Protein AF-A0A962V7C2-F1 (afdb_monomer_lite)

Secondary structure (DSSP, 8-state):
--HHHHHHHHHHHHHHHHHHHHHHHHHHHHHHHHHHHHHHHH-GGGGGGGGGGHHHHHHHHHIIIIIIHHHHHHHIIIII--SHHHHHHHHHHHHHHHHHHHHHHHHHHHHHHHHHHH---HHHHHHHHHHHHHHHHHHHHHHHHHHHHHHHHHHHHHHHHHHHHHHHHHHHHHHHHHHHHHHHHHHHHHHHHHHHHHHHHHHHHHHHHHHHHHHH----PPP-----------------------------

pLDDT: mean 81.23, std 15.4, range [40.75, 96.38]

Radius of gyration: 44.32 Å; chains: 1; bounding box: 90×67×118 Å

Structure (mmCIF, N/CA/C/O backbone):
data_AF-A0A962V7C2-F1
#
_entry.id   AF-A0A962V7C2-F1
#
loop_
_atom_site.group_PDB
_atom_site.id
_atom_site.type_symbol
_atom_site.label_atom_id
_atom_site.label_alt_id
_atom_site.label_comp_id
_atom_site.label_asym_id
_atom_site.label_entity_id
_atom_site.label_seq_id
_atom_site.pdbx_PDB_ins_code
_atom_site.Cartn_x
_atom_site.Cartn_y
_atom_site.Cartn_z
_atom_site.occupancy
_atom_site.B_iso_or_equiv
_atom_site.auth_seq_id
_atom_site.auth_comp_id
_atom_site.auth_asym_id
_atom_site.auth_atom_id
_atom_site.pdbx_PDB_model_num
ATOM 1 N N . MET A 1 1 ? -39.851 25.162 -10.178 1.00 56.72 1 MET A N 1
ATOM 2 C CA . MET A 1 1 ? -38.606 24.537 -10.683 1.00 56.72 1 MET A CA 1
ATOM 3 C C . MET A 1 1 ? -38.963 23.179 -11.261 1.00 56.72 1 MET A C 1
ATOM 5 O O . MET A 1 1 ? -39.651 22.428 -10.586 1.00 56.72 1 MET A O 1
ATOM 9 N N . SER A 1 2 ? -38.640 22.921 -12.532 1.00 74.25 2 SER A N 1
ATOM 10 C CA . SER A 1 2 ? -39.208 21.795 -13.292 1.00 74.25 2 SER A CA 1
ATOM 11 C C . SER A 1 2 ? -38.338 20.535 -13.213 1.00 74.25 2 SER A C 1
ATOM 13 O O . SER A 1 2 ? -37.112 20.623 -13.204 1.00 74.25 2 SER A O 1
ATOM 15 N N . ARG A 1 3 ? -38.976 19.353 -13.225 1.00 69.88 3 ARG A N 1
ATOM 16 C CA . ARG A 1 3 ? -38.334 18.017 -13.218 1.00 69.88 3 ARG A CA 1
ATOM 17 C C . ARG A 1 3 ? -37.250 17.829 -14.295 1.00 69.88 3 ARG A C 1
ATOM 19 O O . ARG A 1 3 ? -36.364 16.997 -14.145 1.00 69.88 3 ARG A O 1
ATOM 26 N N . LEU A 1 4 ? -37.278 18.631 -15.361 1.00 69.00 4 LEU A N 1
ATOM 27 C CA . LEU A 1 4 ? -36.257 18.634 -16.414 1.00 69.00 4 LEU A CA 1
ATOM 28 C C . LEU A 1 4 ? -34.912 19.222 -15.950 1.00 69.00 4 LEU A C 1
ATOM 30 O O . LEU A 1 4 ? -33.865 18.802 -16.437 1.00 69.00 4 LEU A O 1
ATOM 34 N N . GLN A 1 5 ? -34.910 20.148 -14.985 1.00 70.44 5 GLN A N 1
ATOM 35 C CA . GLN A 1 5 ? -33.672 20.678 -14.400 1.00 70.44 5 GLN A CA 1
ATOM 36 C C . GLN A 1 5 ? -33.002 19.670 -13.453 1.00 70.44 5 GLN A C 1
ATOM 38 O O . GLN A 1 5 ? -31.775 19.605 -13.417 1.00 70.44 5 GLN A O 1
ATOM 43 N N . GLU A 1 6 ? -33.778 18.855 -12.733 1.00 65.12 6 GLU A N 1
ATOM 44 C CA . GLU A 1 6 ? -33.241 17.764 -11.903 1.00 65.12 6 GLU A CA 1
ATOM 45 C C . GLU A 1 6 ? -32.684 16.618 -12.751 1.00 65.12 6 GLU A C 1
ATOM 47 O O . GLU A 1 6 ? -31.586 16.133 -12.479 1.00 65.12 6 GLU A O 1
ATOM 52 N N . PHE A 1 7 ? -33.377 16.234 -13.829 1.00 70.31 7 PHE A N 1
ATOM 53 C CA . PHE A 1 7 ? -32.906 15.175 -14.726 1.00 70.31 7 PHE A CA 1
ATOM 54 C C . PHE A 1 7 ? -31.599 15.555 -15.444 1.00 70.31 7 PHE A C 1
ATOM 56 O O . PHE A 1 7 ? -30.680 14.740 -15.528 1.00 70.31 7 PHE A O 1
ATOM 63 N N . ARG A 1 8 ? -31.467 16.816 -15.887 1.00 68.25 8 ARG A N 1
ATOM 64 C CA . ARG A 1 8 ? -30.228 17.325 -16.499 1.00 68.25 8 ARG A CA 1
ATOM 65 C C . ARG A 1 8 ? -29.061 17.345 -15.505 1.00 68.25 8 ARG A C 1
ATOM 67 O O . ARG A 1 8 ? -27.995 16.831 -15.823 1.00 68.25 8 ARG A O 1
ATOM 74 N N . LYS A 1 9 ? -29.285 17.828 -14.274 1.00 63.03 9 LYS A N 1
ATOM 75 C CA . LYS A 1 9 ? -28.269 17.788 -13.204 1.00 63.03 9 LYS A CA 1
ATOM 76 C C . LYS A 1 9 ? -27.834 16.357 -12.860 1.00 63.03 9 LYS A C 1
ATOM 78 O O . LYS A 1 9 ? -26.655 16.129 -12.603 1.00 63.03 9 LYS A O 1
ATOM 83 N N . GLY A 1 10 ? -28.758 15.392 -12.883 1.00 59.69 10 GLY A N 1
ATOM 84 C CA . GLY A 1 10 ? -28.454 13.977 -12.642 1.00 59.69 10 GLY A CA 1
ATOM 85 C C . GLY A 1 10 ? -27.604 13.326 -13.742 1.00 59.69 10 GLY A C 1
ATOM 86 O O . GLY A 1 10 ? -26.711 12.531 -13.439 1.00 59.69 10 GLY A O 1
ATOM 87 N N . LEU A 1 11 ? -27.841 13.683 -15.009 1.00 60.75 11 LEU A N 1
ATOM 88 C CA . LEU A 1 11 ? -27.046 13.226 -16.156 1.00 60.75 11 LEU A CA 1
ATOM 89 C C . LEU A 1 11 ? -25.638 13.834 -16.167 1.00 60.75 11 LEU A C 1
ATOM 91 O O . LEU A 1 11 ? -24.670 13.097 -16.356 1.00 60.75 11 LEU A O 1
ATOM 95 N N . ASP A 1 12 ? -25.517 15.133 -15.885 1.00 61.88 12 ASP A N 1
ATOM 96 C CA . ASP A 1 12 ? -24.226 15.835 -15.833 1.00 61.88 12 ASP A CA 1
ATOM 97 C C . ASP A 1 12 ? -23.340 15.326 -14.678 1.00 61.88 12 ASP A C 1
ATOM 99 O O . ASP A 1 12 ? -22.127 15.184 -14.825 1.00 61.88 12 ASP A O 1
ATOM 103 N N . PHE A 1 13 ? -23.934 14.964 -13.535 1.00 59.47 13 PHE A N 1
ATOM 104 C CA . PHE A 1 13 ? -23.187 14.414 -12.397 1.00 59.47 13 PHE A CA 1
ATOM 105 C C . PHE A 1 13 ? -22.645 12.999 -12.670 1.00 59.47 13 PHE A C 1
ATOM 107 O O . PHE A 1 13 ? -21.507 12.671 -12.310 1.00 59.47 13 PHE A O 1
ATOM 114 N N . ARG A 1 14 ? -23.438 12.151 -13.341 1.00 60.09 14 ARG A N 1
ATOM 115 C CA . ARG A 1 14 ? -23.020 10.791 -13.719 1.00 60.09 14 ARG A CA 1
ATOM 116 C C . ARG A 1 14 ? -21.972 10.799 -14.834 1.00 60.09 14 ARG A C 1
ATOM 118 O O . ARG A 1 14 ? -21.005 10.041 -14.742 1.00 60.09 14 ARG A O 1
ATOM 125 N N . SER A 1 15 ? -22.110 11.670 -15.836 1.00 62.75 15 SER A N 1
ATOM 126 C CA . SER A 1 15 ? -21.137 11.789 -16.931 1.00 62.75 15 SER A CA 1
ATOM 127 C C . SER A 1 15 ? -19.800 12.368 -16.454 1.00 62.75 15 SER A C 1
ATOM 129 O O . SER A 1 15 ? -18.752 11.818 -16.791 1.00 62.75 15 SER A O 1
ATOM 131 N N . ALA A 1 16 ? -19.814 13.384 -15.583 1.00 63.41 16 ALA A N 1
ATOM 132 C CA . ALA A 1 16 ? -18.600 13.961 -15.003 1.00 63.41 16 ALA A CA 1
ATOM 133 C C . ALA A 1 16 ? -17.833 12.957 -14.124 1.00 63.41 16 ALA A C 1
ATOM 135 O O . ALA A 1 16 ? -16.607 12.863 -14.204 1.00 63.41 16 ALA A O 1
ATOM 136 N N . THR A 1 17 ? -18.547 12.154 -13.327 1.00 66.50 17 THR A N 1
ATOM 137 C CA . THR A 1 17 ? -17.926 11.107 -12.497 1.00 66.50 17 THR A CA 1
ATOM 138 C C . THR A 1 17 ? -17.340 9.983 -13.360 1.00 66.50 17 THR A C 1
ATOM 140 O O . THR A 1 17 ? -16.226 9.527 -13.103 1.00 66.50 17 THR A O 1
ATOM 143 N N . SER A 1 18 ? -18.041 9.579 -14.426 1.00 69.50 18 SER A N 1
ATOM 144 C CA . SER A 1 18 ? -17.566 8.559 -15.371 1.00 69.50 18 SER A CA 1
ATOM 145 C C . SER A 1 18 ? -16.331 9.014 -16.154 1.00 69.50 18 SER A C 1
ATOM 147 O O . SER A 1 18 ? -15.371 8.254 -16.271 1.00 69.50 18 SER A O 1
ATOM 149 N N . LEU A 1 19 ? -16.324 10.252 -16.660 1.00 71.00 19 LEU A N 1
ATOM 150 C CA . LEU A 1 19 ? -15.188 10.820 -17.396 1.00 71.00 19 LEU A CA 1
ATOM 151 C C . LEU A 1 19 ? -13.957 10.984 -16.502 1.00 71.00 19 LEU A C 1
ATOM 153 O O . LEU A 1 19 ? -12.849 10.663 -16.926 1.00 71.00 19 LEU A O 1
ATOM 157 N N . ARG A 1 20 ? -14.143 11.413 -15.247 1.00 72.44 20 ARG A N 1
ATOM 158 C CA . ARG A 1 20 ? -13.047 11.517 -14.274 1.00 72.44 20 ARG A CA 1
ATOM 159 C C . ARG A 1 20 ? -12.415 10.155 -13.982 1.00 72.44 20 ARG A C 1
ATOM 161 O O . ARG A 1 20 ? -11.193 10.051 -13.929 1.00 72.44 20 ARG A O 1
ATOM 168 N N . ASN A 1 21 ? -13.236 9.119 -13.819 1.00 78.31 21 ASN A N 1
ATOM 169 C CA . ASN A 1 21 ? -12.751 7.766 -13.552 1.00 78.31 21 ASN A CA 1
ATOM 170 C C . ASN A 1 21 ? -12.030 7.174 -14.774 1.00 78.31 21 ASN A C 1
ATOM 172 O O . ASN A 1 21 ? -10.952 6.608 -14.619 1.00 78.31 21 ASN A O 1
ATOM 176 N N . LEU A 1 22 ? -12.572 7.361 -15.984 1.00 80.00 22 LEU A N 1
ATOM 177 C CA . LEU A 1 22 ? -11.924 6.933 -17.230 1.00 80.00 22 LEU A CA 1
ATOM 178 C C . LEU A 1 22 ? -10.582 7.637 -17.452 1.00 80.00 22 LEU A C 1
ATOM 180 O O . LEU A 1 22 ? -9.586 6.971 -17.720 1.00 80.00 22 LEU A O 1
ATOM 184 N N . GLY A 1 23 ? -10.535 8.962 -17.284 1.00 83.75 23 GLY A N 1
ATOM 185 C CA . GLY A 1 23 ? -9.293 9.727 -17.398 1.00 83.75 23 GLY A CA 1
ATOM 186 C C . GLY A 1 23 ? -8.227 9.245 -16.412 1.00 83.75 23 GLY A C 1
ATOM 187 O O . GLY A 1 23 ? -7.079 9.050 -16.799 1.00 83.75 23 GLY A O 1
ATOM 188 N N . GLY A 1 24 ? -8.619 8.962 -15.165 1.00 84.75 24 GLY A N 1
ATOM 189 C CA . GLY A 1 24 ? -7.720 8.393 -14.159 1.00 84.75 24 GLY A CA 1
ATOM 190 C C . GLY A 1 24 ? -7.155 7.027 -14.556 1.00 84.75 24 GLY A C 1
ATOM 191 O O . GLY A 1 24 ? -5.956 6.807 -14.415 1.00 84.75 24 GLY A O 1
ATOM 192 N N . VAL A 1 25 ? -7.987 6.133 -15.101 1.00 85.62 25 VAL A N 1
ATOM 193 C CA . VAL A 1 25 ? -7.545 4.809 -15.579 1.00 85.62 25 VAL A CA 1
ATOM 194 C C . VAL A 1 25 ? -6.581 4.935 -16.756 1.00 85.62 25 VAL A C 1
ATOM 196 O O . VAL A 1 25 ? -5.564 4.251 -16.778 1.00 85.62 25 VAL A O 1
ATOM 199 N N . VAL A 1 26 ? -6.854 5.821 -17.716 1.00 88.81 26 VAL A N 1
ATOM 200 C CA . VAL A 1 26 ? -5.961 6.029 -18.868 1.00 88.81 26 VAL A CA 1
ATOM 201 C C . VAL A 1 26 ? -4.607 6.577 -18.422 1.00 88.81 26 VAL A C 1
ATOM 203 O O . VAL A 1 26 ? -3.577 6.059 -18.845 1.00 88.81 26 VAL A O 1
ATOM 206 N N . ILE A 1 27 ? -4.594 7.578 -17.535 1.00 89.50 27 ILE A N 1
ATOM 207 C CA . ILE A 1 27 ? -3.352 8.142 -16.986 1.00 89.50 27 ILE A CA 1
ATOM 208 C C . ILE A 1 27 ? -2.574 7.070 -16.216 1.00 89.50 27 ILE A C 1
ATOM 210 O O . ILE A 1 27 ? -1.365 6.941 -16.402 1.00 89.50 27 ILE A O 1
ATOM 214 N N . PHE A 1 28 ? -3.267 6.271 -15.398 1.00 90.25 28 PHE A N 1
ATOM 215 C CA . PHE A 1 28 ? -2.675 5.141 -14.687 1.00 90.25 28 PHE A CA 1
ATOM 216 C C . PHE A 1 28 ? -2.016 4.154 -15.654 1.00 90.25 28 PHE A C 1
ATOM 218 O O . PHE A 1 28 ? -0.845 3.829 -15.487 1.00 90.25 28 PHE A O 1
ATOM 225 N N . LEU A 1 29 ? -2.746 3.703 -16.678 1.00 91.88 29 LEU A N 1
ATOM 226 C CA . LEU A 1 29 ? -2.256 2.714 -17.636 1.00 91.88 29 LEU A CA 1
ATOM 227 C C . LEU A 1 29 ? -1.081 3.243 -18.455 1.00 91.88 29 LEU A C 1
ATOM 229 O O . LEU A 1 29 ? -0.132 2.500 -18.682 1.00 91.88 29 LEU A O 1
ATOM 233 N N . ALA A 1 30 ? -1.113 4.512 -18.866 1.00 90.56 30 ALA A N 1
ATOM 234 C CA . ALA A 1 30 ? -0.005 5.132 -19.585 1.00 90.56 30 ALA A CA 1
ATOM 235 C C . ALA A 1 30 ? 1.274 5.153 -18.733 1.00 90.56 30 ALA A C 1
ATOM 237 O O . ALA A 1 30 ? 2.337 4.772 -19.213 1.00 90.56 30 ALA A O 1
ATOM 238 N N . ASN A 1 31 ? 1.149 5.535 -17.461 1.00 92.56 31 ASN A N 1
ATOM 239 C CA . ASN A 1 31 ? 2.259 5.606 -16.516 1.00 92.56 31 ASN A CA 1
ATOM 240 C C . ASN A 1 31 ? 2.778 4.211 -16.092 1.00 92.56 31 ASN A C 1
ATOM 242 O O . ASN A 1 31 ? 3.980 3.991 -15.946 1.00 92.56 31 ASN A O 1
ATOM 246 N N . ALA A 1 32 ? 1.877 3.240 -15.942 1.00 93.62 32 ALA A N 1
ATOM 247 C CA . ALA A 1 32 ? 2.236 1.846 -15.702 1.00 93.62 32 ALA A CA 1
ATOM 248 C C . ALA A 1 32 ? 2.954 1.224 -16.908 1.00 93.62 32 ALA A C 1
ATOM 250 O O . ALA A 1 32 ? 3.924 0.485 -16.748 1.00 93.62 32 ALA A O 1
ATOM 251 N N . LEU A 1 33 ? 2.507 1.544 -18.126 1.00 95.50 33 LEU A N 1
ATOM 252 C CA . LEU A 1 33 ? 3.136 1.069 -19.353 1.00 95.50 33 LEU A CA 1
ATOM 253 C C . LEU A 1 33 ? 4.545 1.647 -19.521 1.00 95.50 33 LEU A C 1
ATOM 255 O O . LEU A 1 33 ? 5.458 0.900 -19.857 1.00 95.50 33 LEU A O 1
ATOM 259 N N . SER A 1 34 ? 4.755 2.938 -19.249 1.00 93.94 34 SER A N 1
ATOM 260 C CA . SER A 1 34 ? 6.103 3.525 -19.282 1.00 93.94 34 SER A CA 1
ATOM 261 C C . SER A 1 34 ? 7.025 2.916 -18.230 1.00 93.94 34 SER A C 1
ATOM 263 O O . SER A 1 34 ? 8.180 2.630 -18.535 1.00 93.94 34 SER A O 1
ATOM 265 N N . SER A 1 35 ? 6.518 2.648 -17.025 1.00 93.19 35 SER A N 1
ATOM 266 C CA . SER A 1 35 ? 7.291 1.962 -15.985 1.00 93.19 35 SER A CA 1
ATOM 267 C C . SER A 1 35 ? 7.655 0.535 -16.396 1.00 93.19 35 SER A C 1
ATOM 269 O O . SER A 1 35 ? 8.811 0.137 -16.276 1.00 93.19 35 SER A O 1
ATOM 271 N N . TYR A 1 36 ? 6.707 -0.216 -16.961 1.00 96.06 36 TYR A N 1
ATOM 272 C CA . TYR A 1 36 ? 6.964 -1.542 -17.526 1.00 96.06 36 TYR A CA 1
ATOM 273 C C . TYR A 1 36 ? 8.072 -1.497 -18.588 1.00 96.06 36 TYR A C 1
ATOM 275 O O . TYR A 1 36 ? 9.053 -2.233 -18.482 1.00 96.06 36 TYR A O 1
ATOM 283 N N . LEU A 1 37 ? 7.947 -0.605 -19.577 1.00 95.06 37 LEU A N 1
ATOM 284 C CA . LEU A 1 37 ? 8.908 -0.484 -20.676 1.00 95.06 37 LEU A CA 1
ATOM 285 C C . LEU A 1 37 ? 10.301 -0.068 -20.188 1.00 95.06 37 LEU A C 1
ATOM 287 O O . LEU A 1 37 ? 11.294 -0.599 -20.677 1.00 95.06 37 LEU A O 1
ATOM 291 N N . PHE A 1 38 ? 10.384 0.805 -19.181 1.00 93.94 38 PHE A N 1
ATOM 292 C CA . PHE A 1 38 ? 11.651 1.166 -18.548 1.00 93.94 38 PHE A CA 1
ATOM 293 C C . PHE A 1 38 ? 12.403 -0.058 -18.017 1.00 93.94 38 PHE A C 1
ATOM 295 O O . PHE A 1 38 ? 13.596 -0.218 -18.268 1.00 93.94 38 PHE A O 1
ATOM 302 N N . PHE A 1 39 ? 11.717 -0.947 -17.297 1.00 94.25 39 PHE A N 1
ATOM 303 C CA . PHE A 1 39 ? 12.361 -2.132 -16.734 1.00 94.25 39 PHE A CA 1
ATOM 304 C C . PHE A 1 39 ? 12.593 -3.243 -17.760 1.00 94.25 39 PHE A C 1
ATOM 306 O O . PHE A 1 39 ? 13.534 -4.015 -17.585 1.00 94.25 39 PHE A O 1
ATOM 313 N N . VAL A 1 40 ? 11.804 -3.311 -18.837 1.00 93.94 40 VAL A N 1
ATOM 314 C CA . VAL A 1 40 ? 12.119 -4.180 -19.984 1.00 93.94 40 VAL A CA 1
ATOM 315 C C . VAL A 1 40 ? 13.455 -3.776 -20.606 1.00 93.94 40 VAL A C 1
ATOM 317 O O . VAL A 1 40 ? 14.282 -4.647 -20.866 1.00 93.94 40 VAL A O 1
ATOM 320 N N . GLU A 1 41 ? 13.678 -2.474 -20.787 1.00 91.38 41 GLU A N 1
ATOM 321 C CA . GLU A 1 41 ? 14.874 -1.944 -21.447 1.00 91.38 41 GLU A CA 1
ATOM 322 C C . GLU A 1 41 ? 16.118 -1.998 -20.544 1.00 91.38 41 GLU A C 1
ATOM 324 O O . GLU A 1 41 ? 17.179 -2.456 -20.961 1.00 91.38 41 GLU A O 1
ATOM 329 N N . TYR A 1 42 ? 15.990 -1.573 -19.282 1.00 90.25 42 TYR A N 1
ATOM 330 C CA . TYR A 1 42 ? 17.142 -1.349 -18.394 1.00 90.25 42 TYR A CA 1
ATOM 331 C C . TYR A 1 42 ? 17.232 -2.331 -17.212 1.00 90.25 42 TYR A C 1
ATOM 333 O O . TYR A 1 42 ? 18.249 -2.401 -16.523 1.00 90.25 42 TYR A O 1
ATOM 341 N N . GLY A 1 43 ? 16.172 -3.096 -16.933 1.00 88.50 43 GLY A N 1
ATOM 342 C CA . GLY A 1 43 ? 16.070 -3.957 -15.746 1.00 88.50 43 GLY A CA 1
ATOM 343 C C . GLY A 1 43 ? 16.498 -5.412 -15.953 1.00 88.50 43 GLY A C 1
ATOM 344 O O . GLY A 1 43 ? 16.627 -6.148 -14.972 1.00 88.50 43 GLY A O 1
ATOM 345 N N . GLY A 1 44 ? 16.738 -5.843 -17.197 1.00 87.81 44 GLY A N 1
ATOM 346 C CA . GLY A 1 4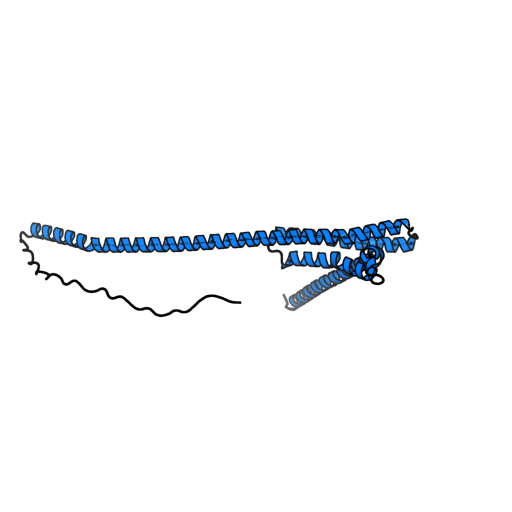4 ? 17.000 -7.250 -17.536 1.00 87.81 44 GLY A CA 1
ATOM 347 C C . GLY A 1 44 ? 18.181 -7.876 -16.782 1.00 87.81 44 GLY A C 1
ATOM 348 O O . GLY A 1 44 ? 18.110 -9.040 -16.395 1.00 87.81 44 GLY A O 1
ATOM 349 N N . LEU A 1 45 ? 19.220 -7.091 -16.471 1.00 87.19 45 LEU A N 1
ATOM 350 C CA . LEU A 1 45 ? 20.410 -7.556 -15.741 1.00 87.19 45 LEU A CA 1
ATOM 351 C C . LEU A 1 45 ? 20.095 -8.130 -14.352 1.00 87.19 45 LEU A C 1
ATOM 353 O O . LEU A 1 45 ? 20.760 -9.062 -13.905 1.00 87.19 45 LEU A O 1
ATOM 357 N N . ALA A 1 46 ? 19.067 -7.617 -13.670 1.00 86.19 46 ALA A N 1
ATOM 358 C CA . ALA A 1 46 ? 18.659 -8.134 -12.362 1.00 86.19 46 ALA A CA 1
ATOM 359 C C . ALA A 1 46 ? 18.060 -9.553 -12.446 1.00 86.19 46 ALA A C 1
ATOM 361 O O . ALA A 1 46 ? 18.026 -10.277 -11.4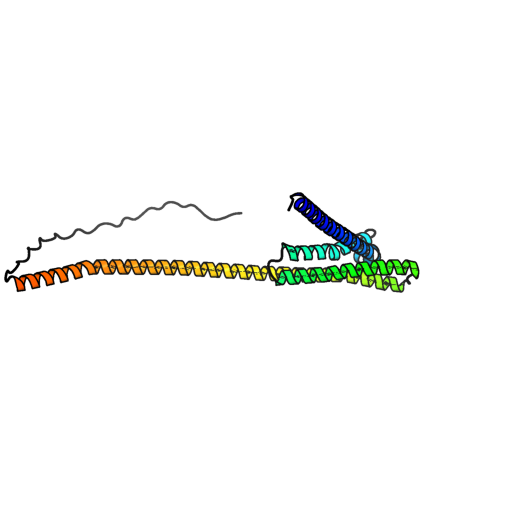50 1.00 86.19 46 ALA A O 1
ATOM 362 N N . PHE A 1 47 ? 17.609 -9.954 -13.636 1.00 90.56 47 PHE A N 1
ATOM 363 C CA . PHE A 1 47 ? 16.888 -11.196 -13.902 1.00 90.56 47 PHE A CA 1
ATOM 364 C C . PHE A 1 47 ? 17.603 -12.083 -14.923 1.00 90.56 47 PHE A C 1
ATOM 366 O O . PHE A 1 47 ? 16.979 -12.976 -15.487 1.00 90.56 47 PHE A O 1
ATOM 373 N N . ASP A 1 48 ? 18.907 -11.900 -15.132 1.00 88.50 48 ASP A N 1
ATOM 374 C CA . ASP A 1 48 ? 19.686 -12.614 -16.157 1.00 88.50 48 ASP A CA 1
ATOM 375 C C . ASP A 1 48 ? 19.555 -14.151 -16.072 1.00 88.50 48 ASP A C 1
ATOM 377 O O . ASP A 1 48 ? 19.514 -14.863 -17.073 1.00 88.50 48 ASP A O 1
ATOM 381 N N . ARG A 1 49 ? 19.331 -14.681 -14.861 1.00 89.25 49 ARG A N 1
ATOM 382 C CA . ARG A 1 49 ? 19.060 -16.112 -14.622 1.00 89.25 49 ARG A CA 1
ATOM 383 C C . ARG A 1 49 ? 17.808 -16.656 -15.323 1.00 89.25 49 ARG A C 1
ATOM 385 O O . ARG A 1 49 ? 17.684 -17.869 -15.457 1.00 89.25 49 ARG A O 1
ATOM 392 N N . PHE A 1 50 ? 16.886 -15.795 -15.748 1.00 88.69 50 PHE A N 1
ATOM 393 C CA . PHE A 1 50 ? 15.687 -16.163 -16.507 1.00 88.69 50 PHE A CA 1
ATOM 394 C C . PHE A 1 50 ? 15.940 -16.235 -18.027 1.00 88.69 50 PHE A C 1
ATOM 396 O O . PHE A 1 50 ? 15.017 -16.529 -18.792 1.00 88.69 50 PHE A O 1
ATOM 403 N N . GLY A 1 51 ? 17.177 -15.995 -18.482 1.00 91.19 51 GLY A N 1
ATOM 404 C CA . GLY A 1 51 ? 17.579 -16.108 -19.882 1.00 91.19 51 GLY A CA 1
ATOM 405 C C . GLY A 1 51 ? 16.779 -15.175 -20.789 1.00 91.19 51 GLY A C 1
ATOM 406 O O . GLY A 1 51 ? 16.635 -13.989 -20.508 1.00 91.19 51 GLY A O 1
ATOM 407 N N . GLN A 1 52 ? 16.198 -15.717 -21.864 1.00 88.56 52 GLN A N 1
ATOM 408 C CA . GLN A 1 52 ? 15.422 -14.936 -22.842 1.00 88.56 52 GLN A CA 1
ATOM 409 C C . GLN A 1 52 ? 14.194 -14.229 -22.236 1.00 88.56 52 GLN A C 1
ATOM 411 O O . GLN A 1 52 ? 13.697 -13.267 -22.813 1.00 88.56 52 GLN A O 1
ATOM 416 N N . GLY A 1 53 ? 13.706 -14.683 -21.076 1.00 92.31 53 GLY A N 1
ATOM 417 C CA . GLY A 1 53 ? 12.587 -14.058 -20.369 1.00 92.31 53 GLY A CA 1
ATOM 418 C C . GLY A 1 53 ? 12.980 -12.925 -19.418 1.00 92.31 53 GLY A C 1
ATOM 419 O O . GLY A 1 53 ? 12.088 -12.300 -18.850 1.00 92.31 53 GLY A O 1
ATOM 420 N N . ALA A 1 54 ? 14.275 -12.652 -19.217 1.00 91.69 54 ALA A N 1
ATOM 421 C CA . ALA A 1 54 ? 14.760 -11.733 -18.183 1.00 91.69 54 ALA A CA 1
ATOM 422 C C . ALA A 1 54 ? 14.155 -10.323 -18.281 1.00 91.69 54 ALA A C 1
ATOM 424 O O . ALA A 1 54 ? 13.722 -9.765 -17.275 1.00 91.69 54 ALA A O 1
ATOM 425 N N . THR A 1 55 ? 14.061 -9.766 -19.489 1.00 92.25 55 THR A N 1
ATOM 426 C CA . THR A 1 55 ? 13.518 -8.418 -19.728 1.00 92.25 55 THR A CA 1
ATOM 427 C C . THR A 1 55 ? 12.014 -8.349 -19.468 1.00 92.25 55 THR A C 1
ATOM 429 O O . THR A 1 55 ? 11.540 -7.437 -18.793 1.00 92.25 55 THR A O 1
ATOM 432 N N . LEU A 1 56 ? 11.253 -9.352 -19.917 1.00 94.19 56 LEU A N 1
ATOM 433 C CA . LEU A 1 56 ? 9.813 -9.442 -19.657 1.00 94.19 56 LEU A CA 1
ATOM 434 C C . LEU A 1 56 ? 9.521 -9.581 -18.160 1.00 94.19 56 LEU A C 1
ATOM 436 O O . LEU A 1 56 ? 8.613 -8.924 -17.646 1.00 94.19 56 LEU A O 1
ATOM 440 N N . VAL A 1 57 ? 10.301 -10.409 -17.457 1.00 94.44 57 VAL A N 1
ATOM 441 C CA . VAL A 1 57 ? 10.197 -10.578 -16.002 1.00 94.44 57 VAL A CA 1
ATOM 442 C C . VAL A 1 57 ? 10.528 -9.271 -15.289 1.00 94.44 57 VAL A C 1
ATOM 444 O O . VAL A 1 57 ? 9.775 -8.876 -14.403 1.00 94.44 57 VAL A O 1
ATOM 447 N N . ALA A 1 58 ? 11.584 -8.565 -15.702 1.00 94.19 58 ALA A N 1
ATOM 448 C CA . ALA A 1 58 ? 11.941 -7.266 -15.139 1.00 94.19 58 ALA A CA 1
ATOM 449 C C . ALA A 1 58 ? 10.808 -6.240 -15.303 1.00 94.19 58 ALA A C 1
ATOM 451 O O . ALA A 1 58 ? 10.431 -5.586 -14.330 1.00 94.19 58 ALA A O 1
ATOM 452 N N . GLY A 1 59 ? 10.213 -6.161 -16.498 1.00 94.81 59 GLY A N 1
ATOM 453 C CA . GLY A 1 59 ? 9.046 -5.326 -16.780 1.00 94.81 59 GLY A CA 1
ATOM 454 C C . GLY A 1 59 ? 7.865 -5.628 -15.859 1.00 94.81 59 GLY A C 1
ATOM 455 O O . GLY A 1 59 ? 7.346 -4.736 -15.184 1.00 94.81 59 GLY A O 1
ATOM 456 N N . LEU A 1 60 ? 7.451 -6.899 -15.795 1.00 95.75 60 LEU A N 1
ATOM 457 C CA . LEU A 1 60 ? 6.328 -7.336 -14.956 1.00 95.75 60 LEU A CA 1
ATOM 458 C C . LEU A 1 60 ? 6.598 -7.099 -13.469 1.00 95.75 60 LEU A C 1
ATOM 460 O O . LEU A 1 60 ? 5.698 -6.698 -12.726 1.00 95.75 60 LEU A O 1
ATOM 464 N N . TRP A 1 61 ? 7.834 -7.333 -13.035 1.00 94.88 61 TRP A N 1
ATOM 465 C CA . TRP A 1 61 ? 8.248 -7.121 -11.659 1.00 94.88 61 TRP A CA 1
ATOM 466 C C . TRP A 1 61 ? 8.212 -5.640 -11.288 1.00 94.88 61 TRP A C 1
ATOM 468 O O . TRP A 1 61 ? 7.604 -5.282 -10.282 1.00 94.88 61 TRP A O 1
ATOM 478 N N . GLY A 1 62 ? 8.785 -4.775 -12.124 1.00 92.88 62 GLY A N 1
ATOM 479 C CA . GLY A 1 62 ? 8.748 -3.329 -11.933 1.00 92.88 62 GLY A CA 1
ATOM 480 C C . GLY A 1 62 ? 7.323 -2.784 -11.858 1.00 92.88 62 GLY A C 1
ATOM 481 O O . GLY A 1 62 ? 6.972 -2.113 -10.887 1.00 92.88 62 GLY A O 1
ATOM 482 N N . PHE A 1 63 ? 6.470 -3.175 -12.808 1.00 95.06 63 PHE A N 1
ATOM 483 C CA . PHE A 1 63 ? 5.040 -2.853 -12.790 1.00 95.06 63 PHE A CA 1
ATOM 484 C C . PHE A 1 63 ? 4.354 -3.314 -11.493 1.00 95.06 63 PHE A C 1
ATOM 486 O O . PHE A 1 63 ? 3.573 -2.584 -10.884 1.00 95.06 63 PHE A O 1
ATOM 493 N N . THR A 1 64 ? 4.659 -4.522 -11.019 1.00 95.44 64 THR A N 1
ATOM 494 C CA . THR A 1 64 ? 4.020 -5.068 -9.814 1.00 95.44 64 THR A CA 1
ATOM 495 C C . THR A 1 64 ? 4.473 -4.342 -8.547 1.00 95.44 64 THR A C 1
ATOM 497 O O . THR A 1 64 ? 3.656 -3.951 -7.713 1.00 95.44 64 THR A O 1
ATOM 500 N N . VAL A 1 65 ? 5.780 -4.150 -8.386 1.00 95.25 65 VAL A N 1
ATOM 501 C CA . VAL A 1 65 ? 6.370 -3.618 -7.150 1.00 95.25 65 VAL A CA 1
ATOM 502 C C . VAL A 1 65 ? 6.200 -2.104 -7.032 1.00 95.25 65 VAL A C 1
ATOM 504 O O . VAL A 1 65 ? 6.196 -1.573 -5.919 1.00 95.25 65 VAL A O 1
ATOM 507 N N . VAL A 1 66 ? 6.039 -1.404 -8.151 1.00 94.50 66 VAL A N 1
ATOM 508 C CA . VAL A 1 66 ? 5.820 0.041 -8.157 1.00 94.50 66 VAL A CA 1
ATOM 509 C C . VAL A 1 66 ? 4.339 0.345 -8.352 1.00 94.50 66 VAL A C 1
ATOM 511 O O . VAL A 1 66 ? 3.701 0.860 -7.430 1.00 94.50 66 VAL A O 1
ATOM 514 N N . ASP A 1 67 ? 3.772 -0.005 -9.508 1.00 94.44 67 ASP A N 1
ATOM 515 C CA . ASP A 1 67 ? 2.442 0.463 -9.908 1.00 94.44 67 ASP A CA 1
ATOM 516 C C . ASP A 1 67 ? 1.302 -0.247 -9.181 1.00 94.44 67 ASP A C 1
ATOM 518 O O . ASP A 1 67 ? 0.430 0.398 -8.587 1.00 94.44 67 ASP A O 1
ATOM 522 N N . LEU A 1 68 ? 1.318 -1.583 -9.161 1.00 94.31 68 LEU A N 1
ATOM 523 C CA . LEU A 1 68 ? 0.315 -2.335 -8.402 1.00 94.31 68 LEU A CA 1
ATOM 524 C C . LEU A 1 68 ? 0.472 -2.109 -6.898 1.00 94.31 68 LEU A C 1
ATOM 526 O O . LEU A 1 68 ? -0.528 -2.025 -6.181 1.00 94.31 68 LEU A O 1
ATOM 530 N N . ALA A 1 69 ? 1.704 -1.952 -6.416 1.00 94.75 69 ALA A N 1
ATOM 531 C CA . ALA A 1 69 ? 1.962 -1.697 -5.008 1.00 94.75 69 ALA A CA 1
ATOM 532 C C . ALA A 1 69 ? 1.357 -0.369 -4.534 1.00 94.75 69 ALA A C 1
ATOM 534 O O . ALA A 1 69 ? 0.692 -0.348 -3.498 1.00 94.75 69 ALA A O 1
ATOM 535 N N . TYR A 1 70 ? 1.504 0.743 -5.267 1.00 93.62 70 TYR A N 1
ATOM 536 C CA . TYR A 1 70 ? 0.860 1.981 -4.813 1.00 93.62 70 TYR A CA 1
ATOM 537 C C . TYR A 1 70 ? -0.668 1.887 -4.879 1.00 93.62 70 TYR A C 1
ATOM 539 O O . TYR A 1 70 ? -1.337 2.452 -4.011 1.00 93.62 70 TYR A O 1
ATOM 547 N N . MET A 1 71 ? -1.245 1.154 -5.844 1.00 94.00 71 MET A N 1
ATOM 548 C CA . MET A 1 71 ? -2.689 0.881 -5.853 1.00 94.00 71 MET A CA 1
ATOM 549 C C . MET A 1 71 ? -3.115 0.068 -4.630 1.00 94.00 71 MET A C 1
ATOM 551 O O . MET A 1 71 ? -4.146 0.364 -4.023 1.00 94.00 71 MET A O 1
ATOM 555 N N . PHE A 1 72 ? -2.310 -0.918 -4.238 1.00 95.56 72 PHE A N 1
ATOM 556 C CA . PHE A 1 72 ? -2.514 -1.688 -3.018 1.00 95.56 72 PHE A CA 1
ATOM 557 C C . PHE A 1 72 ? -2.499 -0.781 -1.780 1.00 95.56 72 PHE A C 1
ATOM 559 O O . PHE A 1 72 ? -3.452 -0.793 -1.003 1.00 95.56 72 PHE A O 1
ATOM 566 N N . TRP A 1 73 ? -1.507 0.101 -1.641 1.00 96.38 73 TRP A N 1
ATOM 567 C CA . TRP A 1 73 ? -1.457 1.072 -0.543 1.00 96.38 73 TRP A CA 1
ATOM 568 C C . TRP A 1 73 ? -2.613 2.074 -0.572 1.00 96.38 73 TRP A C 1
ATOM 570 O O . TRP A 1 73 ? -3.159 2.431 0.474 1.00 96.38 73 TRP A O 1
ATOM 580 N N . HIS A 1 74 ? -3.041 2.496 -1.763 1.00 94.31 74 HIS A N 1
ATOM 581 C CA . HIS A 1 74 ? -4.226 3.328 -1.927 1.00 94.31 74 HIS A CA 1
ATOM 582 C C . HIS A 1 74 ? -5.486 2.614 -1.426 1.00 94.31 74 HIS A C 1
ATOM 584 O O . HIS A 1 74 ? -6.290 3.220 -0.716 1.00 94.31 74 HIS A O 1
ATOM 590 N N . ARG A 1 75 ? -5.644 1.329 -1.764 1.00 94.19 75 ARG A N 1
ATOM 591 C CA . ARG A 1 75 ? -6.754 0.494 -1.298 1.00 94.19 75 ARG A CA 1
ATOM 592 C C . ARG A 1 75 ? -6.719 0.329 0.219 1.00 94.19 75 ARG A C 1
ATOM 594 O O . ARG A 1 75 ? -7.733 0.608 0.853 1.00 94.19 75 ARG A O 1
ATOM 601 N N . LEU A 1 76 ? -5.564 -0.019 0.794 1.00 92.50 76 LEU A N 1
ATOM 602 C CA . LEU A 1 76 ? -5.399 -0.148 2.246 1.00 92.50 76 LEU A CA 1
ATOM 603 C C . LEU A 1 76 ? -5.795 1.137 2.978 1.00 92.50 76 LEU A C 1
ATOM 605 O O . LEU A 1 76 ? -6.498 1.088 3.982 1.00 92.50 76 LEU A O 1
ATOM 609 N N . LYS A 1 77 ? -5.387 2.298 2.451 1.00 92.88 77 LYS A N 1
ATOM 610 C CA . LYS A 1 77 ? -5.744 3.613 3.000 1.00 92.88 77 LYS A CA 1
ATOM 611 C C . LYS A 1 77 ? -7.256 3.869 2.981 1.00 92.88 77 LYS A C 1
ATOM 613 O O . LYS A 1 77 ? -7.756 4.506 3.901 1.00 92.88 77 LYS A O 1
ATOM 618 N N . MET A 1 78 ? -7.957 3.448 1.926 1.00 91.19 78 MET A N 1
ATOM 619 C CA . MET A 1 78 ? -9.379 3.763 1.726 1.00 91.19 78 MET A CA 1
ATOM 620 C C . MET A 1 78 ? -10.339 2.760 2.368 1.00 91.19 78 MET A C 1
ATOM 622 O O . MET A 1 78 ? -11.457 3.145 2.701 1.00 91.19 78 MET A O 1
ATOM 626 N N . HIS A 1 79 ? -9.937 1.494 2.499 1.00 91.69 79 HIS A N 1
ATOM 627 C CA . HIS A 1 79 ? -10.859 0.412 2.851 1.00 91.69 79 HIS A CA 1
ATOM 628 C C . HIS A 1 79 ? -10.451 -0.395 4.085 1.00 91.69 79 HIS A C 1
ATOM 630 O O . HIS A 1 79 ? -11.339 -0.808 4.823 1.00 91.69 79 HIS A O 1
ATOM 636 N N . ASP A 1 80 ? -9.152 -0.580 4.341 1.00 88.88 80 ASP A N 1
ATOM 637 C CA . ASP A 1 80 ? -8.695 -1.585 5.319 1.00 88.88 80 ASP A CA 1
ATOM 638 C C . ASP A 1 80 ? -8.013 -0.976 6.560 1.00 88.88 80 ASP A C 1
ATOM 640 O O . ASP A 1 80 ? -7.773 -1.661 7.552 1.00 88.88 80 ASP A O 1
ATOM 644 N N . ALA A 1 81 ? -7.675 0.316 6.537 1.00 86.62 81 ALA A N 1
ATOM 645 C CA . ALA A 1 81 ? -7.015 0.977 7.657 1.00 86.62 81 ALA A CA 1
ATOM 646 C C . ALA A 1 81 ? -7.998 1.279 8.804 1.00 86.62 81 ALA A C 1
ATOM 648 O O . ALA A 1 81 ? -8.848 2.159 8.693 1.00 86.62 81 ALA A O 1
ATOM 649 N N . GLU A 1 82 ? -7.828 0.596 9.938 1.00 89.25 82 GLU A N 1
ATOM 650 C CA . GLU A 1 82 ? -8.648 0.784 11.145 1.00 89.25 82 GLU A CA 1
ATOM 651 C C . GLU A 1 82 ? -8.122 1.890 12.071 1.00 89.25 82 GLU A C 1
ATOM 653 O O . GLU A 1 82 ? -8.850 2.400 12.923 1.00 89.25 82 GLU A O 1
ATOM 658 N N . THR A 1 83 ? -6.841 2.242 11.948 1.00 88.62 83 THR A N 1
ATOM 659 C CA . THR A 1 83 ? -6.158 3.180 12.850 1.00 88.62 83 THR A CA 1
ATOM 660 C C . THR A 1 83 ? -5.564 4.367 12.103 1.00 88.62 83 THR A C 1
ATOM 662 O O . THR A 1 83 ? -5.158 4.261 10.945 1.00 88.62 83 THR A O 1
ATOM 665 N N . VAL A 1 84 ? -5.415 5.500 12.797 1.00 90.00 84 VAL A N 1
ATOM 666 C CA . VAL A 1 84 ? -4.751 6.697 12.246 1.00 90.00 84 VAL A CA 1
ATOM 667 C C . VAL A 1 84 ? -3.317 6.386 11.806 1.00 90.00 84 VAL A C 1
ATOM 669 O O . VAL A 1 84 ? -2.871 6.884 10.770 1.00 90.00 84 VAL A O 1
ATOM 672 N N . SER A 1 85 ? -2.609 5.524 12.547 1.00 89.69 85 SER A N 1
ATOM 673 C CA . SER A 1 85 ? -1.260 5.086 12.174 1.00 89.69 85 SER A CA 1
ATOM 674 C C . SER A 1 85 ? -1.272 4.324 10.847 1.00 89.69 85 SER A C 1
ATOM 676 O O . SER A 1 85 ? -0.547 4.694 9.928 1.00 89.69 85 SER A O 1
ATOM 678 N N . GLN A 1 86 ? -2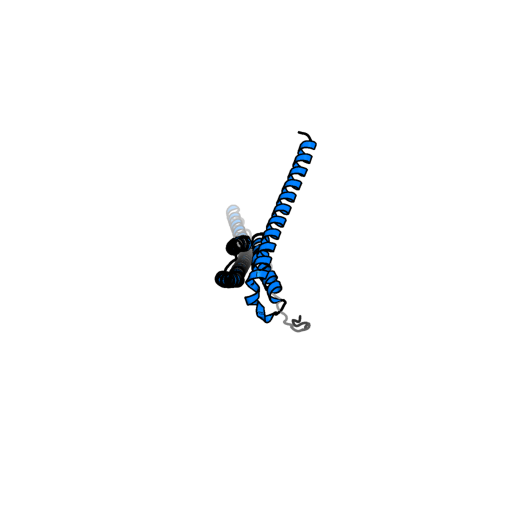.169 3.344 10.683 1.00 92.44 86 GLN A N 1
ATOM 679 C CA . GLN A 1 86 ? -2.324 2.600 9.428 1.00 92.44 86 GLN A CA 1
ATOM 680 C C . GLN A 1 86 ? -2.683 3.503 8.243 1.00 92.44 86 GLN A C 1
ATOM 682 O O . GLN A 1 86 ? -2.091 3.359 7.173 1.00 92.44 86 GLN A O 1
ATOM 687 N N . VAL A 1 87 ? -3.605 4.456 8.426 1.00 93.69 87 VAL A N 1
ATOM 688 C CA . VAL A 1 87 ? -3.953 5.439 7.384 1.00 93.69 87 VAL A CA 1
ATOM 689 C C . VAL A 1 87 ? -2.727 6.269 7.005 1.00 93.69 87 VAL A C 1
ATOM 691 O O . VAL A 1 87 ? -2.473 6.499 5.823 1.00 93.69 87 VAL A O 1
ATOM 694 N N . THR A 1 88 ? -1.945 6.697 7.998 1.00 94.38 88 THR A N 1
ATOM 695 C CA . THR A 1 88 ? -0.745 7.515 7.791 1.00 94.38 88 THR A CA 1
ATOM 696 C C . THR A 1 88 ? 0.337 6.733 7.053 1.00 94.38 88 THR A C 1
ATOM 698 O O . THR A 1 88 ? 0.859 7.228 6.054 1.00 94.38 88 THR A O 1
ATOM 701 N N . THR A 1 89 ? 0.625 5.497 7.470 1.00 93.88 89 THR A N 1
ATOM 702 C CA . THR A 1 89 ? 1.564 4.606 6.776 1.00 93.88 89 THR A CA 1
ATOM 703 C C . THR A 1 89 ? 1.112 4.360 5.342 1.00 93.88 89 THR A C 1
ATOM 705 O O . THR A 1 89 ? 1.879 4.602 4.414 1.00 93.88 89 THR A O 1
ATOM 708 N N . ALA A 1 90 ? -0.148 3.970 5.132 1.00 95.31 90 ALA A N 1
ATOM 709 C CA . ALA A 1 90 ? -0.664 3.691 3.797 1.00 95.31 90 ALA A CA 1
ATOM 710 C C . ALA A 1 90 ? -0.656 4.933 2.891 1.00 95.31 90 ALA A C 1
ATOM 712 O O . ALA A 1 90 ? -0.348 4.833 1.705 1.00 95.31 90 ALA A O 1
ATOM 713 N N . LYS A 1 91 ? -0.920 6.125 3.444 1.00 95.31 91 LYS A N 1
ATOM 714 C CA . LYS A 1 91 ? -0.795 7.398 2.722 1.00 95.31 91 LYS A CA 1
ATOM 715 C C . LYS A 1 91 ? 0.649 7.675 2.307 1.00 95.31 91 LYS A C 1
ATOM 717 O O . LYS A 1 91 ? 0.866 8.014 1.147 1.00 95.31 91 LYS A O 1
ATOM 722 N N . TRP A 1 92 ? 1.612 7.553 3.220 1.00 96.00 92 TRP A N 1
ATOM 723 C CA . TRP A 1 92 ? 3.026 7.787 2.907 1.00 96.00 92 TRP A CA 1
ATOM 724 C C . TRP A 1 92 ? 3.542 6.813 1.856 1.00 96.00 92 TRP A C 1
ATOM 726 O O . TRP A 1 92 ? 4.164 7.244 0.890 1.00 96.00 92 TRP A O 1
ATOM 736 N N . MET A 1 93 ? 3.209 5.531 1.997 1.00 96.31 93 MET A N 1
ATOM 737 C CA . MET A 1 93 ? 3.579 4.493 1.039 1.00 96.31 93 MET A CA 1
ATOM 738 C C . MET A 1 93 ? 2.965 4.742 -0.342 1.00 96.31 93 MET A C 1
ATOM 740 O O . MET A 1 93 ? 3.674 4.689 -1.345 1.00 96.31 93 MET A O 1
ATOM 744 N N . PHE A 1 94 ? 1.675 5.099 -0.396 1.00 95.31 94 PHE A N 1
ATOM 745 C CA . PHE A 1 94 ? 1.011 5.499 -1.638 1.00 95.31 94 PHE A CA 1
ATOM 746 C C . PHE A 1 94 ? 1.727 6.679 -2.309 1.00 95.31 94 PHE A C 1
ATOM 748 O O . PHE A 1 94 ? 2.036 6.604 -3.493 1.00 95.31 94 PHE A O 1
ATOM 755 N N . VAL A 1 95 ? 2.012 7.752 -1.563 1.00 95.12 95 VAL A N 1
ATOM 756 C CA . VAL A 1 95 ? 2.662 8.952 -2.115 1.00 95.12 95 VAL A CA 1
ATOM 757 C C . VAL A 1 95 ? 4.085 8.646 -2.583 1.00 95.12 95 VAL A C 1
ATOM 759 O O . VAL A 1 95 ? 4.452 9.041 -3.686 1.00 95.12 95 VAL A O 1
ATOM 762 N N . ALA A 1 96 ? 4.873 7.924 -1.786 1.00 95.50 96 ALA A N 1
ATOM 763 C CA . ALA A 1 96 ? 6.256 7.589 -2.113 1.00 95.50 96 ALA A CA 1
ATOM 764 C C . ALA A 1 96 ? 6.356 6.752 -3.398 1.00 95.50 96 ALA A C 1
ATOM 766 O O . ALA A 1 96 ? 7.143 7.074 -4.290 1.00 95.50 96 ALA A O 1
ATOM 767 N N . LEU A 1 97 ? 5.529 5.711 -3.521 1.00 95.62 97 LEU A N 1
ATOM 768 C CA . LEU A 1 97 ? 5.518 4.851 -4.704 1.00 95.62 97 LEU A CA 1
ATOM 769 C C . LEU A 1 97 ? 4.901 5.545 -5.921 1.00 95.62 97 LEU A C 1
ATOM 771 O O . LEU A 1 97 ? 5.396 5.357 -7.027 1.00 95.62 97 LEU A O 1
ATOM 775 N N . PHE A 1 98 ? 3.885 6.393 -5.734 1.00 94.19 98 PHE A N 1
ATOM 776 C CA . PHE A 1 98 ? 3.343 7.212 -6.819 1.00 94.19 98 PHE A CA 1
ATOM 777 C C . PHE A 1 98 ? 4.406 8.159 -7.392 1.00 94.19 98 PHE A C 1
ATOM 779 O O . PHE A 1 98 ? 4.608 8.187 -8.603 1.00 94.19 98 PHE A O 1
ATOM 786 N N . ILE A 1 99 ? 5.134 8.882 -6.532 1.00 94.50 99 ILE A N 1
ATOM 787 C CA . ILE A 1 99 ? 6.241 9.751 -6.963 1.00 94.50 99 ILE A CA 1
ATOM 788 C C . ILE A 1 99 ? 7.306 8.925 -7.682 1.00 94.50 99 ILE A C 1
ATOM 790 O O . ILE A 1 99 ? 7.759 9.315 -8.751 1.00 94.50 99 ILE A O 1
ATOM 794 N N . THR A 1 100 ? 7.662 7.764 -7.132 1.00 93.62 100 THR A N 1
ATOM 795 C CA . THR A 1 100 ? 8.646 6.863 -7.743 1.00 93.62 100 THR A CA 1
ATOM 796 C C . THR A 1 100 ? 8.208 6.420 -9.140 1.00 93.62 100 THR A C 1
ATOM 798 O O . THR A 1 100 ? 9.005 6.489 -10.070 1.00 93.62 100 THR A O 1
ATOM 801 N N . SER A 1 101 ? 6.942 6.038 -9.314 1.00 94.75 101 SER A N 1
ATOM 802 C CA . SER A 1 101 ? 6.374 5.652 -10.608 1.00 94.75 101 SER A CA 1
ATOM 803 C C . SER A 1 101 ? 6.417 6.792 -11.636 1.00 94.75 101 SER A C 1
ATOM 805 O O . SER A 1 101 ? 6.848 6.606 -12.776 1.00 94.75 101 SER A O 1
ATOM 807 N N . VAL A 1 102 ? 6.056 8.010 -11.217 1.00 93.62 102 VAL A N 1
ATOM 808 C CA . VAL A 1 102 ? 6.146 9.205 -12.071 1.00 93.62 102 VAL A CA 1
ATOM 809 C C . VAL A 1 102 ? 7.602 9.516 -12.433 1.00 93.62 102 VAL A C 1
ATOM 811 O O . VAL A 1 102 ? 7.887 9.850 -13.581 1.00 93.62 102 VAL A O 1
ATOM 814 N N . CYS A 1 103 ? 8.540 9.369 -11.492 1.00 93.75 103 CYS A N 1
ATOM 815 C CA . CYS A 1 103 ? 9.968 9.543 -11.752 1.00 93.75 103 CYS A CA 1
ATOM 816 C C . CYS A 1 103 ? 10.498 8.514 -12.757 1.00 93.75 103 CYS A C 1
ATOM 818 O O . CYS A 1 103 ? 11.197 8.906 -13.686 1.00 93.75 103 CYS A O 1
ATOM 820 N N . ILE A 1 104 ? 10.144 7.233 -12.614 1.00 93.56 104 ILE A N 1
ATOM 821 C CA . ILE A 1 104 ? 10.527 6.172 -13.560 1.00 93.56 104 ILE A CA 1
ATOM 822 C C . ILE A 1 104 ? 9.978 6.483 -14.955 1.00 93.56 104 ILE A C 1
ATOM 824 O O . ILE A 1 104 ? 10.713 6.422 -15.938 1.00 93.56 104 ILE A O 1
ATOM 828 N N . SER A 1 105 ? 8.714 6.891 -15.043 1.00 93.19 105 SER A N 1
ATOM 829 C CA . SER A 1 105 ? 8.090 7.259 -16.316 1.00 93.19 105 SER A CA 1
ATOM 830 C C . SER A 1 105 ? 8.753 8.481 -16.954 1.00 93.19 105 SER A C 1
ATOM 832 O O . SER A 1 105 ? 9.030 8.483 -18.153 1.00 93.19 105 SER A O 1
ATOM 834 N N . GLY A 1 106 ? 9.073 9.503 -16.157 1.00 90.44 106 GLY A N 1
ATOM 835 C CA . GLY A 1 106 ? 9.827 10.670 -16.613 1.00 90.44 106 GLY A CA 1
ATOM 836 C C . GLY A 1 106 ? 11.232 10.308 -17.100 1.00 90.44 106 GLY A C 1
ATOM 837 O O . GLY A 1 106 ? 11.654 10.793 -18.150 1.00 90.44 106 GLY A O 1
ATOM 838 N N . LEU A 1 107 ? 11.931 9.419 -16.387 1.00 90.38 107 LEU A N 1
ATOM 839 C CA . LEU A 1 107 ? 13.232 8.891 -16.799 1.00 90.38 107 LEU A CA 1
ATOM 840 C C . LEU A 1 107 ? 13.124 8.121 -18.115 1.00 90.38 107 LEU A C 1
ATOM 842 O O . LEU A 1 107 ? 13.926 8.360 -19.010 1.00 90.38 107 LEU A O 1
ATOM 846 N N . TYR A 1 108 ? 12.117 7.261 -18.272 1.00 90.88 108 TYR A N 1
ATOM 847 C CA . TYR A 1 108 ? 11.899 6.507 -19.505 1.00 90.88 108 TYR A CA 1
ATOM 848 C C . TYR A 1 108 ? 11.738 7.419 -20.720 1.00 90.88 108 TYR A C 1
ATOM 850 O O . TYR A 1 108 ? 12.497 7.306 -21.680 1.00 90.88 108 TYR A O 1
ATOM 858 N N . PHE A 1 109 ? 10.799 8.369 -20.669 1.00 89.94 109 PHE A N 1
ATOM 859 C CA . PHE A 1 109 ? 10.576 9.281 -21.793 1.00 89.94 109 PHE A CA 1
ATOM 860 C C . PHE A 1 109 ? 11.761 10.221 -22.025 1.00 89.94 109 PHE A C 1
ATOM 862 O O . PHE A 1 109 ? 12.106 10.499 -23.176 1.00 89.94 109 PHE A O 1
ATOM 869 N N . GLY A 1 110 ? 12.413 10.679 -20.952 1.00 87.38 110 GLY A N 1
ATOM 870 C CA . GLY A 1 110 ? 13.628 11.482 -21.041 1.00 87.38 110 GLY A CA 1
ATOM 871 C C . GLY A 1 110 ? 14.746 10.738 -21.771 1.00 87.38 110 GLY A C 1
ATOM 872 O O . GLY A 1 110 ? 15.325 11.273 -22.715 1.00 87.38 110 GLY A O 1
ATOM 873 N N . MET A 1 111 ? 14.996 9.481 -21.405 1.00 83.81 111 MET A N 1
ATOM 874 C CA . MET A 1 111 ? 16.041 8.664 -22.023 1.00 83.81 111 MET A CA 1
ATOM 875 C C . MET A 1 111 ? 15.695 8.230 -23.441 1.00 83.81 111 MET A C 1
ATOM 877 O O . MET A 1 111 ? 16.555 8.334 -24.312 1.00 83.81 111 MET A O 1
ATOM 881 N N . ALA A 1 112 ? 14.448 7.831 -23.704 1.00 84.69 112 ALA A N 1
ATOM 882 C CA . ALA A 1 112 ? 13.992 7.514 -25.056 1.00 84.69 112 ALA A CA 1
ATOM 883 C C . ALA A 1 112 ? 14.198 8.709 -26.003 1.00 84.69 112 ALA A C 1
ATOM 885 O O . ALA A 1 112 ? 14.663 8.550 -27.128 1.00 84.69 112 ALA A O 1
ATOM 886 N N . THR A 1 113 ? 13.935 9.927 -25.520 1.00 82.50 113 THR A N 1
ATOM 887 C CA . THR A 1 113 ? 14.168 11.158 -26.288 1.00 82.50 113 THR A CA 1
ATOM 888 C C . THR A 1 113 ? 15.664 11.422 -26.502 1.00 82.50 113 THR A C 1
ATOM 890 O O . THR A 1 113 ? 16.077 11.763 -27.609 1.00 82.50 113 THR A O 1
ATOM 893 N N . LEU A 1 114 ? 16.498 11.238 -25.472 1.00 80.19 114 LEU A N 1
ATOM 894 C CA . LEU A 1 114 ? 17.950 11.441 -25.567 1.00 80.19 114 LEU A CA 1
ATOM 895 C C . LEU A 1 114 ? 18.646 10.413 -26.470 1.00 80.19 114 LEU A C 1
ATOM 897 O O . LEU A 1 114 ? 19.554 10.786 -27.207 1.00 80.19 114 LEU A O 1
ATOM 901 N N . GLN A 1 115 ? 18.213 9.150 -26.454 1.00 78.50 115 GLN A N 1
ATOM 902 C CA . GLN A 1 115 ? 18.723 8.106 -27.350 1.00 78.50 115 GLN A CA 1
ATOM 903 C C . GLN A 1 115 ? 18.475 8.448 -28.819 1.00 78.50 115 GLN A C 1
ATOM 905 O O . GLN A 1 115 ? 19.372 8.280 -29.639 1.00 78.50 115 GLN A O 1
ATOM 910 N N . VAL A 1 116 ? 17.294 8.984 -29.136 1.00 75.88 116 VAL A N 1
ATOM 911 C CA . VAL A 1 116 ? 16.953 9.418 -30.498 1.00 75.88 116 VAL A CA 1
ATOM 912 C C . VAL A 1 116 ? 17.774 10.636 -30.935 1.00 75.88 116 VAL A C 1
ATOM 914 O O . VAL A 1 116 ? 18.085 10.767 -32.115 1.00 75.88 116 VAL A O 1
ATOM 917 N N . LEU A 1 117 ? 18.120 11.534 -30.007 1.00 73.12 117 LEU A N 1
ATOM 918 C CA . LEU A 1 117 ? 18.746 12.817 -30.337 1.00 73.12 117 LEU A CA 1
ATOM 919 C C . LEU A 1 117 ? 20.281 12.814 -30.315 1.00 73.12 117 LEU A C 1
ATOM 921 O O . LEU A 1 117 ? 20.875 13.598 -31.052 1.00 73.12 117 LEU A O 1
ATOM 925 N N . PHE A 1 118 ? 20.926 12.008 -29.464 1.00 71.12 118 PHE A N 1
ATOM 926 C CA . PHE A 1 118 ? 22.336 12.233 -29.111 1.00 71.12 118 PHE A CA 1
ATOM 927 C C . PHE A 1 118 ? 23.248 10.998 -29.101 1.00 71.12 118 PHE A C 1
ATOM 929 O O . PHE A 1 118 ? 24.357 11.130 -28.599 1.00 71.12 118 PHE A O 1
ATOM 936 N N . GLU A 1 119 ? 22.834 9.841 -29.640 1.00 69.25 119 GLU A N 1
ATOM 937 C CA . GLU A 1 119 ? 23.625 8.588 -29.617 1.00 69.25 119 GLU A CA 1
ATOM 938 C C . GLU A 1 119 ? 24.276 8.345 -28.242 1.00 69.25 119 GLU A C 1
ATOM 940 O O . GLU A 1 119 ? 25.451 8.615 -27.992 1.00 69.25 119 GLU A O 1
ATOM 945 N N . VAL A 1 120 ? 23.462 7.875 -27.297 1.00 69.56 120 VAL A N 1
ATOM 946 C CA . VAL A 1 120 ? 23.875 7.663 -25.904 1.00 69.56 120 VAL A CA 1
ATOM 947 C C . VAL A 1 120 ? 25.111 6.756 -25.841 1.00 69.56 120 VAL A C 1
ATOM 949 O O . VAL A 1 120 ? 25.080 5.617 -26.299 1.00 69.56 120 VAL A O 1
ATOM 952 N N . SER A 1 121 ? 26.199 7.263 -25.250 1.00 76.31 121 SER A N 1
ATOM 953 C CA . SER A 1 121 ? 27.458 6.523 -25.109 1.00 76.31 121 SER A CA 1
ATOM 954 C C . SER A 1 121 ? 27.306 5.293 -24.204 1.00 76.31 121 SER A C 1
ATOM 956 O O . SER A 1 121 ? 26.495 5.283 -23.275 1.00 76.31 121 SER A O 1
ATOM 958 N N . GLU A 1 122 ? 28.130 4.261 -24.417 1.00 74.25 122 GLU A N 1
ATOM 959 C CA . GLU A 1 122 ? 28.100 3.018 -23.620 1.00 74.25 122 GLU A CA 1
ATOM 960 C C . GLU A 1 122 ? 28.209 3.267 -22.105 1.00 74.25 122 GLU A C 1
ATOM 962 O O . GLU A 1 122 ? 27.571 2.581 -21.305 1.00 74.25 122 GLU A O 1
ATOM 967 N N . GLY A 1 123 ? 28.959 4.297 -21.696 1.00 75.56 123 GLY A N 1
ATOM 968 C CA . GLY A 1 123 ? 29.079 4.683 -20.290 1.00 75.56 123 GLY A CA 1
ATOM 969 C C . GLY A 1 123 ? 27.746 5.103 -19.665 1.00 75.56 123 GLY A C 1
ATOM 970 O O . GLY A 1 123 ? 27.478 4.767 -18.514 1.00 75.56 123 GLY A O 1
ATOM 971 N N . ALA A 1 124 ? 26.878 5.784 -20.415 1.00 76.88 124 ALA A N 1
ATOM 972 C CA . ALA A 1 124 ? 25.563 6.195 -19.932 1.00 76.88 124 ALA A CA 1
ATOM 973 C C . ALA A 1 124 ? 24.607 5.002 -19.760 1.00 76.88 124 ALA A C 1
ATOM 975 O O . ALA A 1 124 ? 23.849 4.979 -18.792 1.00 76.88 124 ALA A O 1
ATOM 976 N N . MET A 1 125 ? 24.701 3.971 -20.610 1.00 78.50 125 MET A N 1
ATOM 977 C CA . MET A 1 125 ? 23.910 2.739 -20.457 1.00 78.50 125 MET A CA 1
ATOM 978 C C . MET A 1 125 ? 24.204 2.013 -19.138 1.00 78.50 125 MET A C 1
ATOM 980 O O . MET A 1 125 ? 23.284 1.511 -18.491 1.00 78.50 125 MET A O 1
ATOM 984 N N . TRP A 1 126 ? 25.462 2.008 -18.684 1.00 80.69 126 TRP A N 1
ATOM 985 C CA . TRP A 1 126 ? 25.813 1.420 -17.388 1.00 80.69 126 TRP A CA 1
ATOM 986 C C . TRP A 1 126 ? 25.122 2.132 -16.215 1.00 80.69 126 TRP A C 1
ATOM 988 O O . TRP A 1 126 ? 24.542 1.471 -15.350 1.00 80.69 126 TRP A O 1
ATOM 998 N N . TYR A 1 127 ? 25.121 3.470 -16.204 1.00 83.00 127 TYR A N 1
ATOM 999 C CA . TYR A 1 127 ? 24.431 4.238 -15.162 1.00 83.00 127 TYR A CA 1
ATOM 1000 C C . TYR A 1 127 ? 22.922 3.981 -15.173 1.00 83.00 127 TYR A C 1
ATOM 1002 O O . TYR A 1 127 ? 22.324 3.849 -14.108 1.00 83.00 127 TYR A O 1
ATOM 1010 N N . LEU A 1 128 ? 22.303 3.867 -16.352 1.00 81.50 128 LEU A N 1
ATOM 1011 C CA . LEU A 1 128 ? 20.869 3.577 -16.472 1.00 81.50 128 LEU A CA 1
ATOM 1012 C C . LEU A 1 128 ? 20.506 2.211 -15.909 1.00 81.50 128 LEU A C 1
ATOM 1014 O O . LEU A 1 128 ? 19.544 2.102 -15.155 1.00 81.50 128 LEU A O 1
ATOM 1018 N N . ASN A 1 129 ? 21.308 1.194 -16.208 1.00 84.88 129 ASN A N 1
ATOM 1019 C CA . ASN A 1 129 ? 21.121 -0.142 -15.654 1.00 84.88 129 ASN A CA 1
ATOM 1020 C C . ASN A 1 129 ? 21.265 -0.142 -14.125 1.00 84.88 129 ASN A C 1
ATOM 1022 O O . ASN A 1 129 ? 20.489 -0.792 -13.422 1.00 84.88 129 ASN A O 1
ATOM 1026 N N . LEU A 1 130 ? 22.215 0.633 -13.588 1.00 86.38 130 LEU A N 1
ATOM 1027 C CA . LEU A 1 130 ? 22.370 0.805 -12.144 1.00 86.38 130 LEU A CA 1
ATOM 1028 C C . LEU A 1 130 ? 21.157 1.515 -11.523 1.00 86.38 130 LEU A C 1
ATOM 1030 O O . LEU A 1 130 ? 20.646 1.071 -10.494 1.00 86.38 130 LEU A O 1
ATOM 1034 N N . PHE A 1 131 ? 20.658 2.583 -12.152 1.00 86.69 131 PHE A N 1
ATOM 1035 C CA . PHE A 1 131 ? 19.439 3.258 -11.709 1.00 86.69 131 PHE A CA 1
ATOM 1036 C C . PHE A 1 131 ? 18.235 2.324 -11.761 1.00 86.69 131 PHE A C 1
ATOM 1038 O O . PHE A 1 131 ? 17.485 2.264 -10.790 1.00 86.69 131 PHE A O 1
ATOM 1045 N N . ALA A 1 132 ? 18.070 1.559 -12.838 1.00 86.38 132 ALA A N 1
ATOM 1046 C CA . ALA A 1 132 ? 16.999 0.584 -12.956 1.00 86.38 132 ALA A CA 1
ATOM 1047 C C . ALA A 1 132 ? 17.070 -0.458 -11.839 1.00 86.38 132 ALA A C 1
ATOM 1049 O O . ALA A 1 132 ? 16.059 -0.725 -11.199 1.00 86.38 132 ALA A O 1
ATOM 1050 N N . LEU A 1 133 ? 18.260 -0.965 -11.509 1.00 89.56 133 LEU A N 1
ATOM 1051 C CA . LEU A 1 133 ? 18.440 -1.873 -10.377 1.00 89.56 133 LEU A CA 1
ATOM 1052 C C . LEU A 1 133 ? 18.022 -1.231 -9.042 1.00 89.56 133 LEU A C 1
ATOM 1054 O O . LEU A 1 133 ? 17.343 -1.871 -8.234 1.00 89.56 133 LEU A O 1
ATOM 1058 N N . ILE A 1 134 ? 18.384 0.033 -8.804 1.00 91.00 134 ILE A N 1
ATOM 1059 C CA . ILE A 1 134 ? 17.990 0.773 -7.593 1.00 91.00 134 ILE A CA 1
ATOM 1060 C C . ILE A 1 134 ? 16.470 0.962 -7.548 1.00 91.00 134 ILE A C 1
ATOM 1062 O O . ILE A 1 134 ? 15.841 0.643 -6.539 1.00 91.00 134 ILE A O 1
ATOM 1066 N N . PHE A 1 135 ? 15.864 1.424 -8.642 1.00 91.19 135 PHE A N 1
ATOM 1067 C CA . PHE A 1 135 ? 14.417 1.618 -8.754 1.00 91.19 135 PHE A CA 1
ATOM 1068 C C . PHE A 1 135 ? 13.630 0.308 -8.735 1.00 91.19 135 PHE A C 1
ATOM 1070 O O . PHE A 1 135 ? 12.435 0.327 -8.463 1.00 91.19 135 PHE A O 1
ATOM 1077 N N . LEU A 1 136 ? 14.282 -0.829 -8.966 1.00 88.94 136 LEU A N 1
ATOM 1078 C CA . LEU A 1 136 ? 13.670 -2.143 -8.843 1.00 88.94 136 LEU A CA 1
ATOM 1079 C C . LEU A 1 136 ? 13.759 -2.685 -7.413 1.00 88.94 136 LEU A C 1
ATOM 1081 O O . LEU A 1 136 ? 12.801 -3.261 -6.907 1.00 88.94 136 LEU A O 1
ATOM 1085 N N . THR A 1 137 ? 14.893 -2.492 -6.739 1.00 91.38 137 THR A N 1
ATOM 1086 C CA . THR A 1 137 ? 15.163 -3.066 -5.409 1.00 91.38 137 THR A CA 1
ATOM 1087 C C . THR A 1 137 ? 14.667 -2.192 -4.259 1.00 91.38 137 THR A C 1
ATOM 1089 O O . THR A 1 137 ? 14.092 -2.714 -3.300 1.00 91.38 137 THR A O 1
ATOM 1092 N N . ALA A 1 138 ? 14.823 -0.868 -4.343 1.00 93.56 138 ALA A N 1
ATOM 1093 C CA . ALA A 1 138 ? 14.423 0.041 -3.272 1.00 93.56 138 ALA A CA 1
ATOM 1094 C C . ALA A 1 138 ? 12.909 -0.013 -2.991 1.00 93.56 138 ALA A C 1
ATOM 1096 O O . ALA A 1 138 ? 12.541 -0.150 -1.820 1.00 93.56 138 ALA A O 1
ATOM 1097 N N . PRO A 1 139 ? 12.014 -0.022 -4.002 1.00 93.62 139 PRO A N 1
ATOM 1098 C CA . PRO A 1 139 ? 10.586 -0.201 -3.761 1.00 93.62 139 PRO A CA 1
ATOM 1099 C C . PRO A 1 139 ? 10.236 -1.540 -3.111 1.00 93.62 139 PRO A C 1
ATOM 1101 O O . PRO A 1 139 ? 9.330 -1.570 -2.284 1.00 93.62 139 PRO A O 1
ATOM 1104 N N . VAL A 1 140 ? 10.954 -2.636 -3.399 1.00 94.25 140 VAL A N 1
ATOM 1105 C CA . VAL A 1 140 ? 10.730 -3.925 -2.707 1.00 94.25 140 VAL A CA 1
ATOM 1106 C C . VAL A 1 140 ? 10.978 -3.770 -1.208 1.00 94.25 140 VAL A C 1
ATOM 1108 O O . VAL A 1 140 ? 10.117 -4.117 -0.400 1.00 94.25 140 VAL A O 1
ATOM 1111 N N . ILE A 1 141 ? 12.129 -3.205 -0.832 1.00 94.94 141 ILE A N 1
ATOM 1112 C CA . ILE A 1 141 ? 12.509 -3.011 0.574 1.00 94.94 141 ILE A CA 1
ATOM 1113 C C . ILE A 1 141 ? 11.493 -2.106 1.273 1.00 94.94 141 ILE A C 1
ATOM 1115 O O . ILE A 1 141 ? 10.984 -2.448 2.341 1.00 94.94 141 ILE A O 1
ATOM 1119 N N . VAL A 1 142 ? 11.158 -0.976 0.647 1.00 94.62 142 VAL A N 1
ATOM 1120 C CA . VAL A 1 142 ? 10.192 -0.011 1.180 1.00 94.62 142 VAL A CA 1
ATOM 1121 C C . VAL A 1 142 ? 8.824 -0.667 1.370 1.00 94.62 142 VAL A C 1
ATOM 1123 O O . VAL A 1 142 ? 8.232 -0.514 2.436 1.00 94.62 142 VAL A O 1
ATOM 1126 N N . ASN A 1 143 ? 8.345 -1.461 0.406 1.00 95.94 143 ASN A N 1
ATOM 1127 C CA . ASN A 1 143 ? 7.086 -2.201 0.525 1.00 95.94 143 ASN A CA 1
ATOM 1128 C C . ASN A 1 143 ? 7.095 -3.197 1.689 1.00 95.94 143 ASN A C 1
ATOM 1130 O O . ASN A 1 143 ? 6.133 -3.230 2.455 1.00 95.94 143 ASN A O 1
ATOM 1134 N N . ILE A 1 144 ? 8.171 -3.971 1.859 1.00 95.94 144 ILE A N 1
ATOM 1135 C CA . ILE A 1 144 ? 8.296 -4.941 2.958 1.00 95.94 144 ILE A CA 1
ATOM 1136 C C . ILE A 1 144 ? 8.274 -4.226 4.314 1.00 95.94 144 ILE A C 1
ATOM 1138 O O . ILE A 1 144 ? 7.504 -4.600 5.201 1.00 95.94 144 ILE A O 1
ATOM 1142 N N . VAL A 1 145 ? 9.083 -3.173 4.471 1.00 95.75 145 VAL A N 1
ATOM 1143 C CA . VAL A 1 145 ? 9.160 -2.392 5.716 1.00 95.75 145 VAL A CA 1
ATOM 1144 C C . VAL A 1 145 ? 7.824 -1.709 6.009 1.00 95.75 145 VAL A C 1
ATOM 1146 O O . VAL A 1 145 ? 7.320 -1.786 7.131 1.00 95.75 145 VAL A O 1
ATOM 1149 N N . GLY A 1 146 ? 7.217 -1.088 4.997 1.00 94.19 146 GLY A N 1
ATOM 1150 C CA . GLY A 1 146 ? 5.912 -0.448 5.109 1.00 94.19 146 GLY A CA 1
ATOM 1151 C C . GLY A 1 146 ? 4.826 -1.439 5.517 1.00 94.19 146 GLY A C 1
ATOM 1152 O O . GLY A 1 146 ? 4.045 -1.149 6.423 1.00 94.19 146 GLY A O 1
ATOM 1153 N N . TYR A 1 147 ? 4.801 -2.627 4.904 1.00 94.94 147 TYR A N 1
ATOM 1154 C CA . TYR A 1 147 ? 3.842 -3.686 5.229 1.00 94.94 147 TYR A CA 1
ATOM 1155 C C . TYR A 1 147 ? 4.011 -4.176 6.666 1.00 94.94 147 TYR A C 1
ATOM 1157 O O . TYR A 1 147 ? 3.033 -4.269 7.410 1.00 94.94 147 TYR A O 1
ATOM 1165 N N . HIS A 1 148 ? 5.253 -4.407 7.093 1.00 94.38 148 HIS A N 1
ATOM 1166 C CA . HIS A 1 148 ? 5.548 -4.791 8.469 1.00 94.38 148 HIS A CA 1
ATOM 1167 C C . HIS A 1 148 ? 5.070 -3.731 9.474 1.00 94.38 148 HIS A C 1
ATOM 1169 O O . HIS A 1 148 ? 4.408 -4.060 10.461 1.00 94.38 148 HIS A O 1
ATOM 1175 N N . HIS A 1 149 ? 5.336 -2.450 9.207 1.00 92.88 149 HIS A N 1
ATOM 1176 C CA . HIS A 1 149 ? 4.891 -1.360 10.075 1.00 92.88 149 HIS A CA 1
ATOM 1177 C C . HIS A 1 149 ? 3.359 -1.213 10.098 1.00 92.88 149 HIS A C 1
ATOM 1179 O O . HIS A 1 149 ? 2.756 -1.012 11.151 1.00 92.88 149 HIS A O 1
ATOM 1185 N N . TYR A 1 150 ? 2.701 -1.378 8.949 1.00 92.88 150 TYR A N 1
ATOM 1186 C CA . TYR A 1 150 ? 1.241 -1.360 8.856 1.00 92.88 150 TYR A CA 1
ATOM 1187 C C . TYR A 1 150 ? 0.597 -2.486 9.684 1.00 92.88 150 TYR A C 1
ATOM 1189 O O . TYR A 1 150 ? -0.367 -2.248 10.415 1.00 92.88 150 TYR A O 1
ATOM 1197 N N . PHE A 1 151 ? 1.141 -3.702 9.600 1.00 91.62 151 PHE A N 1
ATOM 1198 C CA . PHE A 1 151 ? 0.605 -4.881 10.282 1.00 91.62 151 PHE A CA 1
ATOM 1199 C C . PHE A 1 151 ? 0.880 -4.880 11.792 1.00 91.62 151 PHE A C 1
ATOM 1201 O O . PHE A 1 151 ? 0.007 -5.190 12.594 1.00 91.62 151 PHE A O 1
ATOM 1208 N N . THR A 1 152 ? 2.075 -4.479 12.221 1.00 89.88 152 THR A N 1
ATOM 1209 C CA . THR A 1 152 ? 2.394 -4.376 13.658 1.00 89.88 152 THR A CA 1
ATOM 1210 C C . THR A 1 152 ? 1.485 -3.379 14.381 1.00 89.88 152 THR A C 1
ATOM 1212 O O . THR A 1 152 ? 1.014 -3.657 15.487 1.00 89.88 152 THR A O 1
ATOM 1215 N N . ASN A 1 153 ? 1.145 -2.267 13.725 1.00 86.69 153 ASN A N 1
ATOM 1216 C CA . ASN A 1 153 ? 0.189 -1.295 14.252 1.00 86.69 153 ASN A CA 1
ATOM 1217 C C . ASN A 1 153 ? -1.243 -1.853 14.343 1.00 86.69 153 ASN A C 1
ATOM 1219 O O . ASN A 1 153 ? -1.971 -1.507 15.276 1.00 86.69 153 ASN A O 1
ATOM 1223 N N . SER A 1 154 ? -1.647 -2.736 13.421 1.00 83.06 154 SER A N 1
ATOM 1224 C CA . SER A 1 154 ? -2.964 -3.388 13.477 1.00 83.06 154 SER A CA 1
ATOM 1225 C C . SER A 1 154 ? -3.065 -4.336 14.673 1.00 83.06 154 SER A C 1
ATOM 1227 O O . SER A 1 154 ? -4.029 -4.274 15.437 1.00 83.06 154 SER A O 1
ATOM 1229 N N . LEU A 1 155 ? -2.025 -5.145 14.900 1.00 84.06 155 LEU A N 1
ATOM 1230 C CA . LEU A 1 155 ? -1.954 -6.072 16.026 1.00 84.06 155 LEU A CA 1
ATOM 1231 C C . LEU A 1 155 ? -2.005 -5.340 17.367 1.00 84.06 155 LEU A C 1
ATOM 1233 O O . LEU A 1 155 ? -2.751 -5.745 18.260 1.00 84.06 155 LEU A O 1
ATOM 1237 N N . ALA A 1 156 ? -1.258 -4.243 17.504 1.00 83.44 156 ALA A N 1
ATOM 1238 C CA . ALA A 1 156 ? -1.268 -3.436 18.720 1.00 83.44 156 ALA A CA 1
ATOM 1239 C C . ALA A 1 156 ? -2.669 -2.869 19.012 1.00 83.44 156 ALA A C 1
ATOM 1241 O O . ALA A 1 156 ? -3.148 -2.948 20.145 1.00 83.44 156 ALA A O 1
ATOM 1242 N N . ALA A 1 157 ? -3.360 -2.359 17.990 1.00 79.44 157 ALA A N 1
ATOM 1243 C CA . ALA A 1 157 ? -4.712 -1.833 18.141 1.00 79.44 157 ALA A CA 1
ATOM 1244 C C . ALA A 1 157 ? -5.738 -2.924 18.479 1.00 79.44 157 ALA A C 1
ATOM 1246 O O . ALA A 1 157 ? -6.576 -2.725 19.358 1.00 79.44 157 ALA A O 1
ATOM 1247 N N . GLN A 1 158 ? -5.647 -4.102 17.855 1.00 83.38 158 GLN A N 1
ATOM 1248 C CA . GLN A 1 158 ? -6.507 -5.240 18.192 1.00 83.38 158 GLN A CA 1
ATOM 1249 C C . GLN A 1 158 ? -6.284 -5.720 19.630 1.00 83.38 158 GLN A C 1
ATOM 1251 O O . GLN A 1 158 ? -7.246 -5.993 20.348 1.00 83.38 158 GLN A O 1
ATOM 1256 N N . GLN A 1 159 ? -5.032 -5.775 20.089 1.00 85.38 159 GLN A N 1
ATOM 1257 C CA . GLN A 1 159 ? -4.723 -6.110 21.479 1.00 85.38 159 GLN A CA 1
ATOM 1258 C C . GLN A 1 159 ? -5.286 -5.070 22.454 1.00 85.38 159 GLN A C 1
ATOM 1260 O O . GLN A 1 159 ? -5.801 -5.438 23.509 1.00 85.38 159 GLN A O 1
ATOM 1265 N N . GLN A 1 160 ? -5.230 -3.781 22.109 1.00 81.69 160 GLN A N 1
ATOM 1266 C CA . GLN A 1 160 ? -5.825 -2.721 22.924 1.00 81.69 160 GLN A CA 1
ATOM 1267 C C . GLN A 1 160 ? -7.354 -2.814 22.975 1.00 81.69 160 GLN A C 1
ATOM 1269 O O . GLN A 1 160 ? -7.906 -2.701 24.069 1.00 81.69 160 GLN A O 1
ATOM 1274 N N . LYS A 1 161 ? -8.020 -3.088 21.843 1.00 84.19 161 LYS A N 1
ATOM 1275 C CA . LYS A 1 161 ? -9.474 -3.330 21.786 1.00 84.19 161 LYS A CA 1
ATOM 1276 C C . LYS A 1 161 ? -9.870 -4.504 22.683 1.00 84.19 161 LYS A C 1
ATOM 1278 O O . LYS A 1 161 ? -10.669 -4.316 23.592 1.00 84.19 161 LYS A O 1
ATOM 1283 N N . LYS A 1 162 ? -9.202 -5.656 22.553 1.00 87.25 162 LYS A N 1
ATOM 1284 C CA . LYS A 1 162 ? -9.454 -6.825 23.420 1.00 87.25 162 LYS A CA 1
ATOM 1285 C C . LYS A 1 162 ? -9.232 -6.523 24.903 1.00 87.25 162 LYS A C 1
ATOM 1287 O O . LYS A 1 162 ? -10.009 -6.944 25.750 1.00 87.25 162 LYS A O 1
ATOM 1292 N N . ARG A 1 163 ? -8.188 -5.762 25.248 1.00 89.25 163 ARG A N 1
ATOM 1293 C CA . ARG A 1 163 ? -7.951 -5.329 26.639 1.00 89.25 163 ARG A CA 1
ATOM 1294 C C . ARG A 1 163 ? -9.006 -4.346 27.146 1.00 89.25 163 ARG A C 1
ATOM 1296 O O . ARG A 1 163 ? -9.200 -4.255 28.354 1.00 89.25 163 ARG A O 1
ATOM 1303 N N . ALA A 1 164 ? -9.616 -3.549 26.275 1.00 86.12 164 ALA A N 1
ATOM 1304 C CA . ALA A 1 164 ? -10.723 -2.673 26.643 1.00 86.12 164 ALA A CA 1
ATOM 1305 C C . ALA A 1 164 ? -12.010 -3.483 26.854 1.00 86.12 164 ALA A C 1
ATOM 1307 O O . ALA A 1 164 ? -12.646 -3.314 27.886 1.00 86.12 164 ALA A O 1
ATOM 1308 N N . GLU A 1 165 ? -12.314 -4.427 25.960 1.00 90.38 165 GLU A N 1
ATOM 1309 C CA . GLU A 1 165 ? -13.453 -5.350 26.086 1.00 90.38 165 GLU A CA 1
ATOM 1310 C C . GLU A 1 165 ? -13.381 -6.175 27.375 1.00 90.38 165 GLU A C 1
ATOM 1312 O O . GLU A 1 165 ? -14.359 -6.253 28.107 1.00 90.38 165 GLU A O 1
ATOM 1317 N N . ILE A 1 166 ? -12.209 -6.726 27.716 1.00 91.81 166 ILE A N 1
ATOM 1318 C CA . ILE A 1 166 ? -12.024 -7.463 28.977 1.00 91.81 166 ILE A CA 1
ATOM 1319 C C . ILE A 1 166 ? -12.262 -6.553 30.189 1.00 91.81 166 ILE A C 1
ATOM 1321 O O . ILE A 1 166 ? -12.889 -6.976 31.153 1.00 91.81 166 ILE A O 1
ATOM 1325 N N . ARG A 1 167 ? -11.785 -5.301 30.147 1.00 90.50 167 ARG A N 1
ATOM 1326 C CA . ARG A 1 167 ? -12.014 -4.337 31.236 1.00 90.50 167 ARG A CA 1
ATOM 1327 C C . ARG A 1 167 ? -13.488 -3.979 31.382 1.00 90.50 167 ARG A C 1
ATOM 1329 O O . ARG A 1 167 ? -13.954 -3.848 32.506 1.00 90.50 167 ARG A O 1
ATOM 1336 N N . GLN A 1 168 ? -14.201 -3.846 30.270 1.00 91.19 168 GLN A N 1
ATOM 1337 C CA . GLN A 1 168 ? -15.636 -3.600 30.280 1.00 91.19 168 GLN A CA 1
ATOM 1338 C C . GLN A 1 168 ? -16.398 -4.804 30.844 1.00 91.19 168 GLN A C 1
ATOM 1340 O O . GLN A 1 168 ? -17.182 -4.630 31.763 1.00 91.19 168 GLN A O 1
ATOM 1345 N N . LEU A 1 169 ? -16.085 -6.023 30.393 1.00 92.00 169 LEU A N 1
ATOM 1346 C CA . LEU A 1 169 ? -16.678 -7.250 30.934 1.00 92.00 169 LEU A CA 1
ATOM 1347 C C . LEU A 1 169 ? -16.440 -7.389 32.443 1.00 92.00 169 LEU A C 1
ATOM 1349 O O . LEU A 1 169 ? -17.359 -7.747 33.168 1.00 92.00 169 LEU A O 1
ATOM 1353 N N . MET A 1 170 ? -15.230 -7.084 32.925 1.00 92.12 170 MET A N 1
ATOM 1354 C CA . MET A 1 170 ? -14.925 -7.102 34.361 1.00 92.12 170 MET A CA 1
ATOM 1355 C C . MET A 1 170 ? -15.749 -6.068 35.137 1.00 92.12 170 MET A C 1
ATOM 1357 O O . MET A 1 170 ? -16.274 -6.390 36.200 1.00 92.12 170 MET A O 1
ATOM 1361 N N . ALA A 1 171 ? -15.889 -4.850 34.606 1.00 90.62 171 ALA A N 1
ATOM 1362 C CA . ALA A 1 171 ? -16.710 -3.813 35.224 1.00 90.62 171 ALA A CA 1
ATOM 1363 C C . ALA A 1 171 ? -18.196 -4.210 35.263 1.00 90.62 171 ALA A C 1
ATOM 1365 O O . ALA A 1 171 ? -18.832 -4.067 36.302 1.00 90.62 171 ALA A O 1
ATOM 1366 N N . ASP A 1 172 ? -18.720 -4.783 34.178 1.00 90.94 172 ASP A N 1
ATOM 1367 C CA . ASP A 1 172 ? -20.105 -5.259 34.107 1.00 90.94 172 ASP A CA 1
ATOM 1368 C C . ASP A 1 172 ? -20.355 -6.397 35.113 1.00 90.94 172 ASP A C 1
ATOM 1370 O O . ASP A 1 172 ? -21.385 -6.418 35.785 1.00 90.94 172 ASP A O 1
ATOM 1374 N N . THR A 1 173 ? -19.399 -7.323 35.277 1.00 91.12 173 THR A N 1
ATOM 1375 C CA . THR A 1 173 ? -19.515 -8.387 36.289 1.00 91.12 173 THR A CA 1
ATOM 1376 C C . T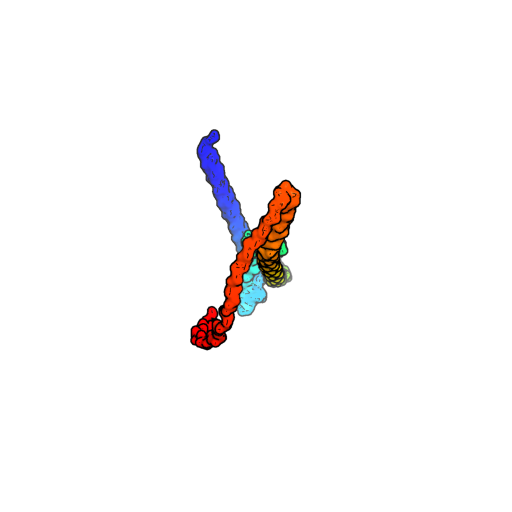HR A 1 173 ? -19.456 -7.860 37.718 1.00 91.12 173 THR A C 1
ATOM 1378 O O . THR A 1 173 ? -20.185 -8.369 38.561 1.00 91.12 173 THR A O 1
ATOM 1381 N N . GLN A 1 174 ?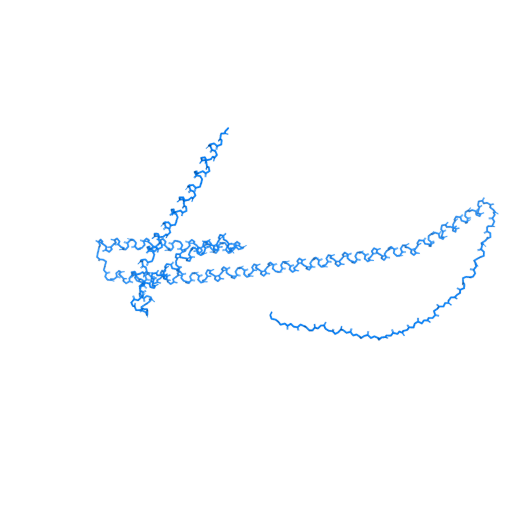 -18.630 -6.842 37.985 1.00 90.19 174 GLN A N 1
ATOM 1382 C CA . GLN A 1 174 ? -18.546 -6.216 39.308 1.00 90.19 174 GLN A CA 1
ATOM 1383 C C . GLN A 1 174 ? -19.837 -5.477 39.650 1.00 90.19 174 GLN A C 1
ATOM 1385 O O . GLN A 1 174 ? -20.367 -5.666 40.736 1.00 90.19 174 GLN A O 1
ATOM 1390 N N . LEU A 1 175 ? -20.397 -4.721 38.702 1.00 90.12 175 LEU A N 1
ATOM 1391 C CA . LEU A 1 175 ? -21.687 -4.056 38.887 1.00 90.12 175 LEU A CA 1
ATOM 1392 C C . LEU A 1 175 ? -22.811 -5.062 39.165 1.00 90.12 175 LEU A C 1
ATOM 1394 O O . LEU A 1 175 ? -23.598 -4.853 40.080 1.00 90.12 175 LEU A O 1
ATOM 1398 N N . ALA A 1 176 ? -22.859 -6.176 38.430 1.00 88.50 176 ALA A N 1
ATOM 1399 C CA . ALA A 1 176 ? -23.854 -7.222 38.665 1.00 88.50 176 ALA A CA 1
ATOM 1400 C C . ALA A 1 176 ? -23.685 -7.920 40.030 1.00 88.50 176 ALA A C 1
ATOM 1402 O O . ALA A 1 176 ? -24.660 -8.407 40.605 1.00 88.50 176 ALA A O 1
ATOM 1403 N N . GLU A 1 177 ? -22.457 -8.012 40.543 1.00 89.94 177 GLU A N 1
ATOM 1404 C CA . GLU A 1 177 ? -22.175 -8.550 41.877 1.00 89.94 177 GLU A CA 1
ATOM 1405 C C . GLU A 1 177 ? -22.568 -7.553 42.976 1.00 89.94 177 GLU A C 1
ATOM 1407 O O . GLU A 1 177 ? -23.246 -7.943 43.927 1.00 89.94 177 GLU A O 1
ATOM 1412 N N . ASP A 1 178 ? -22.247 -6.271 42.802 1.00 89.12 178 ASP A N 1
ATOM 1413 C CA . ASP A 1 178 ? -22.636 -5.192 43.715 1.00 89.12 178 ASP A CA 1
ATOM 1414 C C . ASP A 1 178 ? -24.165 -5.041 43.799 1.00 89.12 178 ASP A C 1
ATOM 1416 O O . ASP A 1 178 ? -24.711 -4.908 44.895 1.00 89.12 178 ASP A O 1
ATOM 1420 N N . GLU A 1 179 ? -24.876 -5.125 42.667 1.00 89.38 179 GLU A N 1
ATOM 1421 C CA . GLU A 1 179 ? -26.347 -5.130 42.629 1.00 89.38 179 GLU A CA 1
ATOM 1422 C C . GLU A 1 179 ? -26.923 -6.317 43.409 1.00 89.38 179 GLU A C 1
ATOM 1424 O O . GLU A 1 179 ? -27.824 -6.145 44.229 1.00 89.38 179 GLU A O 1
ATOM 1429 N N . ARG A 1 180 ? -26.357 -7.518 43.232 1.00 85.38 180 ARG A N 1
ATOM 1430 C CA . ARG A 1 180 ? -26.781 -8.707 43.989 1.00 85.38 180 ARG A CA 1
ATOM 1431 C C . ARG A 1 180 ? -26.542 -8.568 45.487 1.00 85.38 180 ARG A C 1
ATOM 1433 O O . ARG A 1 180 ? -27.373 -9.018 46.271 1.00 85.38 180 ARG A O 1
ATOM 1440 N N . LEU A 1 181 ? -25.413 -7.993 45.892 1.00 87.81 181 LEU A N 1
ATOM 1441 C CA . LEU A 1 181 ? -25.119 -7.755 47.305 1.00 87.81 181 LEU A CA 1
ATOM 1442 C C . LEU A 1 181 ? -26.079 -6.720 47.901 1.00 87.81 181 LEU A C 1
ATOM 1444 O O . LEU A 1 181 ? -26.578 -6.930 49.005 1.00 87.81 181 LEU A O 1
ATOM 1448 N N . ALA A 1 182 ? -26.399 -5.658 47.159 1.00 86.88 182 ALA A N 1
ATOM 1449 C CA . ALA A 1 182 ? -27.380 -4.665 47.581 1.00 86.88 182 ALA A CA 1
ATOM 1450 C C . ALA A 1 182 ? -28.783 -5.275 47.755 1.00 86.88 182 ALA A C 1
ATOM 1452 O O . ALA A 1 182 ? -29.444 -5.000 48.758 1.00 86.88 182 ALA A O 1
ATOM 1453 N N . ASP A 1 183 ? -29.215 -6.142 46.835 1.00 88.94 183 ASP A N 1
ATOM 1454 C CA . ASP A 1 183 ? -30.498 -6.848 46.941 1.00 88.94 183 ASP A CA 1
ATOM 1455 C C . ASP A 1 183 ? -30.552 -7.753 48.184 1.00 88.94 183 ASP A C 1
ATOM 1457 O O . ASP A 1 183 ? -31.554 -7.760 48.904 1.00 88.94 183 ASP A O 1
ATOM 1461 N N . LEU A 1 184 ? -29.460 -8.468 48.488 1.00 88.25 184 LEU A N 1
ATOM 1462 C CA . LEU A 1 184 ? -29.361 -9.303 49.692 1.00 88.25 184 LEU A CA 1
ATOM 1463 C C . LEU A 1 184 ? -29.400 -8.466 50.980 1.00 88.25 184 LEU A C 1
ATOM 1465 O O . LEU A 1 184 ? -30.073 -8.848 51.936 1.00 88.25 184 LEU A O 1
ATOM 1469 N N . GLU A 1 185 ? -28.738 -7.305 51.011 1.00 86.12 185 GLU A N 1
ATOM 1470 C CA . GLU A 1 185 ? -28.800 -6.392 52.161 1.00 86.12 185 GLU A CA 1
ATOM 1471 C C . GLU A 1 185 ? -30.210 -5.828 52.390 1.00 86.12 185 GLU A C 1
ATOM 1473 O O . GLU A 1 185 ? -30.630 -5.640 53.539 1.00 86.12 185 GLU A O 1
ATOM 1478 N N . VAL A 1 186 ? -30.948 -5.543 51.312 1.00 87.25 186 VAL A N 1
ATOM 1479 C CA . VAL A 1 186 ? -32.348 -5.108 51.396 1.00 87.25 186 VAL A CA 1
ATOM 1480 C C . VAL A 1 186 ? -33.218 -6.235 51.948 1.00 87.25 186 VAL A C 1
ATOM 1482 O O . VAL A 1 186 ? -33.986 -5.991 52.881 1.00 87.25 186 VAL A O 1
ATOM 1485 N N . GLU A 1 187 ? -33.059 -7.464 51.451 1.00 89.44 187 GLU A N 1
ATOM 1486 C CA . GLU A 1 187 ? -33.813 -8.626 51.934 1.00 89.44 187 GLU A CA 1
ATOM 1487 C C . GLU A 1 187 ? -33.543 -8.909 53.424 1.00 89.44 187 GLU A C 1
ATOM 1489 O O . GLU A 1 187 ? -34.479 -9.109 54.205 1.00 89.44 187 GLU A O 1
ATOM 1494 N N . ASP A 1 188 ? -32.281 -8.854 53.856 1.00 89.12 188 ASP A N 1
ATOM 1495 C CA . ASP A 1 188 ? -31.913 -9.049 55.262 1.00 89.12 188 ASP A CA 1
ATOM 1496 C C . ASP A 1 188 ? -32.463 -7.932 56.165 1.00 89.12 188 ASP A C 1
ATOM 1498 O O . ASP A 1 188 ? -32.934 -8.202 57.278 1.00 89.12 188 ASP A O 1
ATOM 1502 N N . ARG A 1 189 ? -32.489 -6.678 55.689 1.00 84.19 189 ARG A N 1
ATOM 1503 C CA . ARG A 1 189 ? -33.149 -5.574 56.408 1.00 84.19 189 ARG A CA 1
ATOM 1504 C C . ARG A 1 189 ? -34.654 -5.772 56.518 1.00 84.19 189 ARG A C 1
ATOM 1506 O O . ARG A 1 189 ? -35.210 -5.510 57.586 1.00 84.19 189 ARG A O 1
ATOM 1513 N N . GLU A 1 190 ? -35.321 -6.210 55.455 1.00 89.88 190 GLU A N 1
ATOM 1514 C CA . GLU A 1 190 ? -36.761 -6.478 55.486 1.00 89.88 190 GLU A CA 1
ATOM 1515 C C . GLU A 1 190 ? -37.105 -7.608 56.459 1.00 89.88 190 GLU A C 1
ATOM 1517 O O . GLU A 1 190 ? -38.043 -7.463 57.247 1.00 89.88 190 GLU A O 1
ATOM 1522 N N . ARG A 1 191 ? -36.310 -8.686 56.483 1.00 86.62 191 ARG A N 1
ATOM 1523 C CA . ARG A 1 191 ? -36.450 -9.768 57.472 1.00 86.62 191 ARG A CA 1
ATOM 1524 C C . ARG A 1 191 ? -36.269 -9.258 58.899 1.00 86.62 191 ARG A C 1
ATOM 1526 O O . ARG A 1 191 ? -37.118 -9.523 59.747 1.00 86.62 191 ARG A O 1
ATOM 1533 N N . ALA A 1 192 ? -35.229 -8.463 59.155 1.00 81.69 192 ALA A N 1
ATOM 1534 C CA . ALA A 1 192 ? -35.013 -7.874 60.475 1.00 81.69 192 ALA A CA 1
ATOM 1535 C C . ALA A 1 192 ? -36.193 -6.980 60.906 1.00 81.69 192 ALA A C 1
ATOM 1537 O O . ALA A 1 192 ? -36.657 -7.054 62.043 1.00 81.69 192 ALA A O 1
ATOM 1538 N N . LEU A 1 193 ? -36.731 -6.158 59.998 1.00 86.06 193 LEU A N 1
ATOM 1539 C CA . LEU A 1 193 ? -37.903 -5.321 60.275 1.00 86.06 193 LEU A CA 1
ATOM 1540 C C . LEU A 1 193 ? -39.177 -6.143 60.513 1.00 86.06 193 LEU A C 1
ATOM 1542 O O . LEU A 1 193 ? -40.009 -5.748 61.338 1.00 86.06 193 LEU A O 1
ATOM 1546 N N . ALA A 1 194 ? -39.343 -7.267 59.814 1.00 87.88 194 ALA A N 1
ATOM 1547 C CA . ALA A 1 194 ? -40.456 -8.185 60.030 1.00 87.88 194 ALA A CA 1
ATOM 1548 C C . ALA A 1 194 ? -40.422 -8.793 61.442 1.00 87.88 194 ALA A C 1
ATOM 1550 O O . ALA A 1 194 ? -41.468 -8.839 62.090 1.00 87.88 194 ALA A O 1
ATOM 1551 N N . ASP A 1 195 ? -39.237 -9.146 61.950 1.00 89.50 195 ASP A N 1
ATOM 1552 C CA . ASP A 1 195 ? -39.045 -9.662 63.314 1.00 89.50 195 ASP A CA 1
ATOM 1553 C C . ASP A 1 195 ? -39.310 -8.603 64.401 1.00 89.50 195 ASP A C 1
ATOM 1555 O O . ASP A 1 195 ? -39.866 -8.915 65.456 1.00 89.50 195 ASP A O 1
ATOM 1559 N N . PHE A 1 196 ? -38.980 -7.328 64.156 1.00 83.06 196 PHE A N 1
ATOM 1560 C CA . PHE A 1 196 ? -39.246 -6.244 65.117 1.00 83.06 196 PHE A CA 1
ATOM 1561 C C . PHE A 1 196 ? -40.703 -5.763 65.137 1.00 83.06 196 PHE A C 1
ATOM 1563 O O . PHE A 1 196 ? -41.164 -5.225 66.148 1.00 83.06 196 PHE A O 1
ATOM 1570 N N . ARG A 1 197 ? -41.457 -5.947 64.048 1.00 88.31 197 ARG A N 1
ATOM 1571 C CA . ARG A 1 197 ? -42.865 -5.532 63.953 1.00 88.31 197 ARG A CA 1
ATOM 1572 C C . ARG A 1 197 ? -43.761 -6.080 65.083 1.00 88.31 197 ARG A C 1
ATOM 1574 O O . ARG A 1 197 ? -44.468 -5.260 65.677 1.00 88.31 197 ARG A O 1
ATOM 1581 N N . PRO A 1 198 ? -43.763 -7.390 65.413 1.00 85.56 198 PRO A N 1
ATOM 1582 C CA . PRO A 1 198 ? -44.599 -7.914 66.494 1.00 85.56 198 PRO A CA 1
ATOM 1583 C C . PRO A 1 198 ? -44.216 -7.338 67.862 1.00 85.56 198 PRO A C 1
ATOM 1585 O O . PRO A 1 198 ? -45.105 -7.031 68.646 1.00 85.56 198 PRO A O 1
ATOM 1588 N N . LEU A 1 199 ? -42.926 -7.095 68.127 1.00 81.75 199 LEU A N 1
ATOM 1589 C CA . LEU A 1 199 ? -42.456 -6.491 69.383 1.00 81.75 199 LEU A CA 1
ATOM 1590 C C . LEU A 1 199 ? -42.990 -5.065 69.579 1.00 81.75 199 LEU A C 1
ATOM 1592 O O . LEU A 1 199 ? -43.407 -4.700 70.678 1.00 81.75 199 LEU A O 1
ATOM 1596 N N . ILE A 1 200 ? -43.004 -4.260 68.513 1.00 81.00 200 ILE A N 1
ATOM 1597 C CA . ILE A 1 200 ? -43.548 -2.895 68.554 1.00 81.00 200 ILE A CA 1
ATOM 1598 C C . ILE A 1 200 ? -45.072 -2.924 68.729 1.00 81.00 200 ILE A C 1
ATOM 1600 O O . ILE A 1 200 ? -45.616 -2.117 69.485 1.00 81.00 200 ILE A O 1
ATOM 1604 N N . GLN A 1 201 ? -45.767 -3.847 68.052 1.00 84.19 201 GLN A N 1
ATOM 1605 C CA . GLN A 1 201 ? -47.207 -4.040 68.252 1.00 84.19 201 GLN A CA 1
ATOM 1606 C C . GLN A 1 201 ? -47.520 -4.435 69.696 1.00 84.19 201 GLN A C 1
ATOM 1608 O O . GLN A 1 201 ? -48.358 -3.782 70.308 1.00 84.19 201 GLN A O 1
ATOM 1613 N N . ASP A 1 202 ? -46.794 -5.397 70.264 1.00 82.62 202 ASP A N 1
ATOM 1614 C CA . ASP A 1 202 ? -46.968 -5.822 71.654 1.00 82.62 202 ASP A CA 1
ATOM 1615 C C . ASP A 1 202 ? -46.718 -4.678 72.641 1.00 82.62 202 ASP A C 1
ATOM 1617 O O . ASP A 1 202 ? -47.506 -4.476 73.564 1.00 82.62 202 ASP A O 1
ATOM 1621 N N . GLN A 1 203 ? -45.653 -3.888 72.465 1.00 85.81 203 GLN A N 1
ATOM 1622 C CA . GLN A 1 203 ? -45.398 -2.744 73.348 1.00 85.81 203 GLN A CA 1
ATOM 1623 C C . GLN A 1 203 ? -46.514 -1.704 73.283 1.00 85.81 203 GLN A C 1
ATOM 1625 O O . GLN A 1 203 ? -46.968 -1.228 74.324 1.00 85.81 203 GLN A O 1
ATOM 1630 N N . ARG A 1 204 ? -46.984 -1.379 72.077 1.00 84.38 204 ARG A N 1
ATOM 1631 C CA . ARG A 1 204 ? -48.063 -0.410 71.883 1.00 84.38 204 ARG A CA 1
ATOM 1632 C C . ARG A 1 204 ? -49.387 -0.925 72.448 1.00 84.38 204 ARG A C 1
ATOM 1634 O O . ARG A 1 204 ? -50.107 -0.163 73.088 1.00 84.38 204 ARG A O 1
ATOM 1641 N N . ASP A 1 205 ? -49.699 -2.199 72.238 1.00 84.81 205 ASP A N 1
ATOM 1642 C CA . ASP A 1 205 ? -50.922 -2.818 72.745 1.00 84.81 205 ASP A CA 1
ATOM 1643 C C . ASP A 1 205 ? -50.885 -2.903 74.286 1.00 84.81 205 ASP A C 1
ATOM 1645 O O . ASP A 1 205 ? -51.893 -2.639 74.945 1.00 84.81 205 ASP A O 1
ATOM 1649 N N . ASN A 1 206 ? -49.710 -3.154 74.876 1.00 81.75 206 ASN A N 1
ATOM 1650 C CA . ASN A 1 206 ? -49.489 -3.115 76.325 1.00 81.75 206 ASN A CA 1
ATOM 1651 C C . ASN A 1 206 ? -49.574 -1.693 76.912 1.00 81.75 206 ASN A C 1
ATOM 1653 O O . ASN A 1 206 ? -50.201 -1.502 77.956 1.00 81.75 206 ASN A O 1
ATOM 1657 N N . GLU A 1 207 ? -48.992 -0.679 76.262 1.00 84.62 207 GLU A N 1
ATOM 1658 C CA . GLU A 1 207 ? -49.142 0.724 76.683 1.00 84.62 207 GLU A CA 1
ATOM 1659 C C . GLU A 1 207 ? -50.596 1.192 76.597 1.00 84.62 207 GLU A C 1
ATOM 1661 O O . GLU A 1 207 ? -51.090 1.861 77.507 1.00 84.62 207 GLU A O 1
ATOM 1666 N N . PHE A 1 208 ? -51.295 0.833 75.518 1.00 83.44 208 PHE A N 1
ATOM 1667 C CA . PHE A 1 208 ? -52.697 1.187 75.330 1.00 83.44 208 PHE A CA 1
ATOM 1668 C C . PHE A 1 208 ? -53.577 0.564 76.419 1.00 83.44 208 PHE A C 1
ATOM 1670 O O . PHE A 1 208 ? -54.422 1.254 76.990 1.00 83.44 208 PHE A O 1
ATOM 1677 N N . ARG A 1 209 ? -53.329 -0.706 76.772 1.00 76.88 209 ARG A N 1
ATOM 1678 C CA . ARG A 1 209 ? -53.987 -1.367 77.909 1.00 76.88 209 ARG A CA 1
ATOM 1679 C C . ARG A 1 209 ? -53.717 -0.657 79.231 1.00 76.88 209 ARG A C 1
ATOM 1681 O O . ARG A 1 209 ? -54.674 -0.332 79.923 1.00 76.88 209 ARG A O 1
ATOM 1688 N N . ARG A 1 210 ? -52.457 -0.337 79.545 1.00 79.25 210 ARG A N 1
ATOM 1689 C CA . ARG A 1 210 ? -52.105 0.417 80.764 1.00 79.25 210 ARG A CA 1
ATOM 1690 C C . ARG A 1 210 ? -52.856 1.743 80.867 1.00 79.25 210 ARG A C 1
ATOM 1692 O O . ARG A 1 210 ? -53.411 2.055 81.914 1.00 79.25 210 ARG A O 1
ATOM 1699 N N . ARG A 1 211 ? -52.918 2.508 79.773 1.00 80.62 211 ARG A N 1
ATOM 1700 C CA . ARG A 1 211 ? -53.661 3.779 79.748 1.00 80.62 211 ARG A CA 1
ATOM 1701 C C . ARG A 1 211 ? -55.167 3.582 79.912 1.00 80.62 211 ARG A C 1
ATOM 1703 O O . ARG A 1 211 ? -55.819 4.412 80.538 1.00 80.62 211 ARG A O 1
ATOM 1710 N N . LEU A 1 212 ? -55.729 2.509 79.354 1.00 75.62 212 LEU A N 1
ATOM 1711 C CA . LEU A 1 212 ? -57.139 2.168 79.551 1.00 75.62 212 LEU A CA 1
ATOM 1712 C C . LEU A 1 212 ? -57.438 1.810 81.010 1.00 75.62 212 LEU A C 1
ATOM 1714 O O . LEU A 1 212 ? -58.440 2.286 81.544 1.00 75.62 212 LEU A O 1
ATOM 1718 N N . GLU A 1 213 ? -56.573 1.028 81.656 1.00 77.25 213 GLU A N 1
ATOM 1719 C CA . GLU A 1 213 ? -56.681 0.695 83.083 1.00 77.25 213 GLU A CA 1
ATOM 1720 C C . GLU A 1 213 ? -56.626 1.959 83.957 1.00 77.25 213 GLU A C 1
ATOM 1722 O O . GLU A 1 213 ? -57.481 2.140 84.825 1.00 77.25 213 GLU A O 1
ATOM 1727 N N . GLU A 1 214 ? -55.694 2.879 83.677 1.00 79.56 214 GLU A N 1
ATOM 1728 C CA . GLU A 1 214 ? -55.583 4.164 84.386 1.00 79.56 214 GLU A CA 1
ATOM 1729 C C . GLU A 1 214 ? -56.826 5.053 84.218 1.00 79.56 214 GLU A C 1
ATOM 1731 O O . GLU A 1 214 ? -57.261 5.692 85.176 1.00 79.56 214 GLU A O 1
ATOM 1736 N N . LEU A 1 215 ? -57.414 5.104 83.018 1.00 77.62 215 LEU A N 1
ATOM 1737 C CA . LEU A 1 215 ? -58.549 5.986 82.719 1.00 77.62 215 LEU A CA 1
ATOM 1738 C C . LEU A 1 215 ? -59.902 5.437 83.183 1.00 77.62 215 LEU A C 1
ATOM 1740 O O . LEU A 1 215 ? -60.806 6.221 83.468 1.00 77.62 215 LEU A O 1
ATOM 1744 N N . THR A 1 216 ? -60.076 4.114 83.223 1.00 75.69 216 THR A N 1
ATOM 1745 C CA . THR A 1 216 ? -61.383 3.494 83.511 1.00 75.69 216 THR A CA 1
ATOM 1746 C C . THR A 1 216 ? -61.493 2.888 84.908 1.00 75.69 216 THR A C 1
ATOM 1748 O O . THR A 1 216 ? -62.608 2.613 85.348 1.00 75.69 216 THR A O 1
ATOM 1751 N N . GLY A 1 217 ? -60.378 2.682 85.623 1.00 59.09 217 GLY A N 1
ATOM 1752 C CA . GLY A 1 217 ? -60.369 2.063 86.956 1.00 59.09 217 GLY A CA 1
ATOM 1753 C C . GLY A 1 217 ? -60.831 0.598 86.973 1.00 59.09 217 GLY A C 1
ATOM 1754 O O . GLY A 1 217 ? -61.000 0.017 88.044 1.00 59.09 217 GLY A O 1
ATOM 1755 N N . LEU A 1 218 ? -61.044 0.001 85.797 1.00 55.59 218 LEU A N 1
ATOM 1756 C CA . LEU A 1 218 ? -61.419 -1.393 85.599 1.00 55.59 218 LEU A CA 1
ATOM 1757 C C . LEU A 1 218 ? -60.158 -2.194 85.287 1.00 55.59 218 LEU A C 1
ATOM 1759 O O . LEU A 1 218 ? -59.529 -2.013 84.247 1.00 55.59 218 LEU A O 1
ATOM 1763 N N . GLN A 1 219 ? -59.798 -3.087 86.203 1.00 56.56 219 GLN A N 1
ATOM 1764 C CA . GLN A 1 219 ? -58.705 -4.033 86.027 1.00 56.56 219 GLN A CA 1
ATOM 1765 C C . GLN A 1 219 ? -59.131 -5.058 84.964 1.00 56.56 219 GLN A C 1
ATOM 1767 O O . GLN A 1 219 ? -60.024 -5.874 85.202 1.00 56.56 219 GLN A O 1
ATOM 1772 N N . ILE A 1 220 ? -58.565 -4.973 83.757 1.00 57.59 220 ILE A N 1
ATOM 1773 C CA . ILE A 1 220 ? -58.876 -5.913 82.676 1.00 57.59 220 ILE A CA 1
ATOM 1774 C C . ILE A 1 220 ? -58.037 -7.169 82.919 1.00 57.59 220 ILE A C 1
ATOM 1776 O O . ILE A 1 220 ? -56.882 -7.251 82.506 1.00 57.59 220 ILE A O 1
ATOM 1780 N N . ASP A 1 221 ? -58.614 -8.147 83.617 1.00 52.31 221 ASP A N 1
ATOM 1781 C CA . ASP A 1 221 ? -57.961 -9.430 83.867 1.00 52.31 221 ASP A CA 1
ATOM 1782 C C . ASP A 1 221 ? -57.563 -10.102 82.544 1.00 52.31 221 ASP A C 1
ATOM 1784 O O . ASP A 1 221 ? -58.381 -10.375 81.661 1.00 52.31 221 ASP A O 1
ATOM 1788 N N . THR A 1 222 ? -56.262 -10.347 82.415 1.00 54.28 222 THR A N 1
ATOM 1789 C CA . THR A 1 222 ? -55.616 -10.997 81.274 1.00 54.28 222 THR A CA 1
ATOM 1790 C C . THR A 1 222 ? -56.372 -12.271 80.866 1.00 54.28 222 THR A C 1
ATOM 1792 O O . THR A 1 222 ? -56.528 -13.167 81.702 1.00 54.28 222 THR A O 1
ATOM 1795 N N . PRO A 1 223 ? -56.798 -12.448 79.599 1.00 45.66 223 PRO A N 1
ATOM 1796 C CA . PRO A 1 223 ? -57.266 -13.751 79.159 1.00 45.66 223 PRO A CA 1
ATOM 1797 C C . PRO A 1 223 ? -56.111 -14.750 79.275 1.00 45.66 223 PRO A C 1
ATOM 1799 O O . PRO A 1 223 ? -55.049 -14.591 78.671 1.00 45.66 223 PRO A O 1
ATOM 1802 N N . ARG A 1 224 ? -56.340 -15.766 80.109 1.00 46.78 224 ARG A N 1
ATOM 1803 C CA . ARG A 1 224 ? -55.488 -16.932 80.351 1.00 46.78 224 ARG A CA 1
ATOM 1804 C C . ARG A 1 224 ? -54.985 -17.474 79.008 1.00 46.78 224 ARG A C 1
ATOM 1806 O O . ARG A 1 224 ? -55.777 -17.994 78.224 1.00 46.78 224 ARG A O 1
ATOM 1813 N N . GLN A 1 225 ? -53.685 -17.339 78.740 1.00 44.44 225 GLN A N 1
ATOM 1814 C CA . GLN A 1 225 ? -53.044 -17.999 77.605 1.00 44.44 225 GLN A CA 1
ATOM 1815 C C . GLN A 1 225 ? -53.314 -19.506 77.713 1.00 44.44 225 GLN A C 1
ATOM 1817 O O . GLN A 1 225 ? -52.972 -20.142 78.711 1.00 44.44 225 GLN A O 1
ATOM 1822 N N . LEU A 1 226 ? -53.989 -20.063 76.707 1.00 45.44 226 LEU A N 1
ATOM 1823 C CA . LEU A 1 226 ? -54.131 -21.506 76.554 1.00 45.44 226 LEU A CA 1
ATOM 1824 C C . LEU A 1 226 ? -52.739 -22.114 76.308 1.00 45.44 226 LEU A C 1
ATOM 1826 O O . LEU A 1 226 ? -51.948 -21.527 75.568 1.00 45.44 226 LEU A O 1
ATOM 1830 N N . PRO A 1 227 ? -52.429 -23.278 76.902 1.00 43.06 227 PRO A N 1
ATOM 1831 C CA . PRO A 1 227 ? -51.132 -23.917 76.744 1.00 43.06 227 PRO A CA 1
ATOM 1832 C C . PRO A 1 227 ? -50.956 -24.371 75.292 1.00 43.06 227 PRO A C 1
ATOM 1834 O O . PRO A 1 227 ? -51.648 -25.279 74.828 1.00 43.06 227 PRO A O 1
ATOM 1837 N N . SER A 1 228 ? -50.019 -23.755 74.569 1.00 48.94 228 SER A N 1
ATOM 1838 C CA . SER A 1 228 ? -49.528 -24.302 73.307 1.00 48.94 228 SER A CA 1
ATOM 1839 C C . SER A 1 228 ? -48.768 -25.588 73.623 1.00 48.94 228 SER A C 1
ATOM 1841 O O . SER A 1 228 ? -47.686 -25.551 74.214 1.00 48.94 228 SER A O 1
ATOM 1843 N N . MET A 1 229 ? -49.361 -26.730 73.283 1.00 41.31 229 MET A N 1
ATOM 1844 C CA . MET A 1 229 ? -48.704 -28.023 73.406 1.00 41.31 229 MET A CA 1
ATOM 1845 C C . MET A 1 229 ? -47.400 -28.047 72.607 1.00 41.31 229 MET A C 1
ATOM 1847 O O . MET A 1 229 ? -47.328 -27.600 71.464 1.00 41.31 229 MET A O 1
ATOM 1851 N N . ALA A 1 230 ? -46.373 -28.572 73.263 1.00 45.16 230 ALA A N 1
ATOM 1852 C CA . ALA A 1 230 ? -45.028 -28.716 72.755 1.00 45.16 230 ALA A CA 1
ATOM 1853 C C . ALA A 1 230 ? -44.910 -29.822 71.689 1.00 45.16 230 ALA A C 1
ATOM 1855 O O . ALA A 1 230 ? -45.501 -30.889 71.816 1.00 45.16 230 ALA A O 1
ATOM 1856 N N . ALA A 1 231 ? -44.038 -29.535 70.720 1.00 50.62 231 ALA A N 1
ATOM 1857 C CA . ALA A 1 231 ? -42.994 -30.397 70.160 1.00 50.62 231 ALA A CA 1
ATOM 1858 C C . ALA A 1 231 ? -43.355 -31.732 69.473 1.00 50.62 231 ALA A C 1
ATOM 1860 O O . ALA A 1 231 ? -43.752 -32.713 70.092 1.00 50.62 231 ALA A O 1
ATOM 1861 N N . SER A 1 232 ? -42.966 -31.823 68.197 1.00 40.75 232 SER A N 1
ATOM 1862 C CA . SER A 1 232 ? -42.314 -33.018 67.641 1.00 40.75 232 SER A CA 1
ATOM 1863 C C . SER A 1 232 ? -41.325 -32.627 66.524 1.00 40.75 232 SER A C 1
ATOM 1865 O O . SER A 1 232 ? -41.705 -32.301 65.407 1.00 40.75 232 SER A O 1
ATOM 1867 N N . GLN A 1 233 ? -40.031 -32.624 66.857 1.00 46.09 233 GLN A N 1
ATOM 1868 C CA . GLN A 1 233 ? -38.950 -33.100 65.971 1.00 46.09 233 GLN A CA 1
ATOM 1869 C C . GLN A 1 233 ? -38.717 -34.598 66.311 1.00 46.09 233 GLN A C 1
ATOM 1871 O O . GLN A 1 233 ? -39.267 -35.017 67.336 1.00 46.09 233 GLN A O 1
ATOM 1876 N N . PRO A 1 234 ? -37.866 -35.412 65.639 1.00 60.88 234 PRO A N 1
ATOM 1877 C CA . PRO A 1 234 ? -37.114 -35.291 64.369 1.00 60.88 234 PRO A CA 1
ATOM 1878 C C . PRO A 1 234 ? -37.259 -36.547 63.450 1.00 60.88 234 PRO A C 1
ATOM 1880 O O . PRO A 1 234 ? -37.799 -37.558 63.882 1.00 60.88 234 PRO A O 1
ATOM 1883 N N . ASN A 1 235 ? -36.764 -36.501 62.201 1.00 42.47 235 ASN A N 1
ATOM 1884 C CA . ASN A 1 235 ? -36.246 -37.620 61.363 1.00 42.47 235 ASN A CA 1
ATOM 1885 C C . ASN A 1 235 ? -36.137 -37.120 59.905 1.00 42.47 235 ASN A C 1
ATOM 1887 O O . ASN A 1 235 ? -36.937 -36.298 59.487 1.00 42.47 235 ASN A O 1
ATOM 1891 N N . GLU A 1 236 ? -35.236 -37.532 59.022 1.00 43.94 236 GLU A N 1
ATOM 1892 C CA . GLU A 1 236 ? -34.136 -38.486 59.041 1.00 43.94 236 GLU A CA 1
ATOM 1893 C C . GLU A 1 236 ? -33.293 -38.183 57.793 1.00 43.94 236 GLU A C 1
ATOM 1895 O O . GLU A 1 236 ? -33.798 -37.764 56.750 1.00 43.94 236 GLU A O 1
ATOM 1900 N N . VAL A 1 237 ? -31.998 -38.434 57.909 1.00 55.50 237 VAL A N 1
ATOM 1901 C CA . VAL A 1 237 ? -31.034 -38.479 56.813 1.00 55.50 237 VAL A CA 1
ATOM 1902 C C . VAL A 1 237 ? -31.360 -39.664 55.895 1.00 55.50 237 VAL A C 1
ATOM 1904 O O . VAL A 1 237 ? -31.433 -40.799 56.364 1.00 55.50 237 VAL A O 1
ATOM 1907 N N . ARG A 1 238 ? -31.451 -39.450 54.575 1.00 49.16 238 ARG A N 1
ATOM 1908 C CA . ARG A 1 238 ? -31.244 -40.527 53.593 1.00 49.16 238 ARG A CA 1
ATOM 1909 C C . ARG A 1 238 ? -30.618 -39.991 52.312 1.00 49.16 238 ARG A C 1
ATOM 1911 O O . ARG A 1 238 ? -31.223 -39.212 51.586 1.00 49.16 238 ARG A O 1
ATOM 1918 N N . GLY A 1 239 ? -29.380 -40.412 52.077 1.00 47.31 239 GLY A N 1
ATOM 1919 C CA . GLY A 1 239 ? -28.667 -40.191 50.827 1.00 47.31 239 GLY A CA 1
ATOM 1920 C C . GLY A 1 239 ? -28.965 -41.243 49.753 1.00 47.31 239 GLY A C 1
ATOM 1921 O O . GLY A 1 239 ? -29.777 -42.145 49.954 1.00 47.31 239 GLY A O 1
ATOM 1922 N N . LEU A 1 240 ? -28.167 -41.127 48.682 1.00 49.06 240 LEU A N 1
ATOM 1923 C CA . LEU A 1 240 ? -27.852 -42.091 47.611 1.00 49.06 240 LEU A CA 1
ATOM 1924 C C . LEU A 1 240 ? -28.823 -42.210 46.422 1.00 49.06 240 LEU A C 1
ATOM 1926 O O . LEU A 1 240 ? -29.787 -42.968 46.474 1.00 49.06 240 LEU A O 1
ATOM 1930 N N . ARG A 1 241 ? -28.454 -41.575 45.297 1.00 49.88 241 ARG A N 1
ATOM 1931 C CA . ARG A 1 241 ? -27.983 -42.208 44.032 1.00 49.88 241 ARG A CA 1
ATOM 1932 C C . ARG A 1 241 ? -27.799 -41.112 42.968 1.00 49.88 241 ARG A C 1
ATOM 1934 O O . ARG A 1 241 ? -28.715 -40.333 42.751 1.00 49.88 241 ARG A O 1
ATOM 1941 N N . ASP A 1 242 ? -26.595 -40.864 42.455 1.00 50.78 242 ASP A N 1
ATOM 1942 C CA . ASP A 1 242 ? -25.949 -41.578 41.332 1.00 50.78 242 ASP A CA 1
ATOM 1943 C C . ASP A 1 242 ? -26.875 -41.822 40.129 1.00 50.78 242 ASP A C 1
ATOM 1945 O O . ASP A 1 242 ? -27.723 -42.713 40.189 1.00 50.78 242 ASP A O 1
ATOM 1949 N N . ALA A 1 243 ? -26.675 -41.058 39.042 1.00 47.44 243 ALA A N 1
ATOM 1950 C CA . ALA A 1 243 ? -26.438 -41.559 37.673 1.00 47.44 243 ALA A CA 1
ATOM 1951 C C . ALA A 1 243 ? -26.551 -40.435 36.616 1.00 47.44 243 ALA A C 1
ATOM 1953 O O . ALA A 1 243 ? -27.554 -39.725 36.565 1.00 47.44 243 ALA A O 1
ATOM 1954 N N . GLY A 1 244 ? -25.549 -40.351 35.732 1.00 47.16 244 GLY A N 1
ATOM 1955 C CA . GLY A 1 244 ? -25.506 -39.514 34.523 1.00 47.16 244 GLY A CA 1
ATOM 1956 C C . GLY A 1 244 ? -24.380 -38.483 34.601 1.00 47.16 244 GLY A C 1
ATOM 1957 O O . GLY A 1 244 ? -24.621 -37.342 34.972 1.00 47.16 244 GLY A O 1
ATOM 1958 N N . GLU A 1 245 ? -23.100 -38.822 34.430 1.00 47.97 245 GLU A N 1
ATOM 1959 C CA . GLU A 1 245 ? -22.485 -39.470 33.256 1.00 47.97 245 GLU A CA 1
ATOM 1960 C C . GLU A 1 245 ? -22.942 -38.883 31.908 1.00 47.97 245 GLU A C 1
ATOM 1962 O O . GLU A 1 245 ? -24.100 -39.002 31.517 1.00 47.97 245 GLU A O 1
ATOM 1967 N N . GLY A 1 246 ? -21.976 -38.297 31.190 1.00 46.00 246 GLY A N 1
ATOM 1968 C CA . GLY A 1 246 ? -22.076 -37.836 29.804 1.00 46.00 246 GLY A CA 1
ATOM 1969 C C . GLY A 1 246 ? -21.854 -36.324 29.682 1.00 46.00 246 GLY A C 1
ATOM 1970 O O . GLY A 1 246 ? -22.728 -35.539 30.009 1.00 46.00 246 GLY A O 1
ATOM 1971 N N . GLY A 1 247 ? -20.723 -35.815 29.213 1.00 51.00 247 GLY A N 1
ATOM 1972 C CA . GLY A 1 247 ? -19.611 -36.463 28.549 1.00 51.00 247 GLY A CA 1
ATOM 1973 C C . GLY A 1 247 ? -18.531 -35.430 28.240 1.00 51.00 247 GLY A C 1
ATOM 1974 O O . GLY A 1 247 ? -18.742 -34.216 28.296 1.00 51.00 247 GLY A O 1
ATOM 1975 N N . GLU A 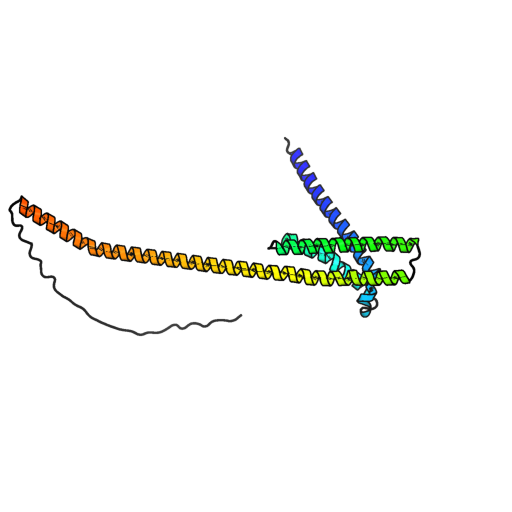1 248 ? -17.356 -35.969 27.976 1.00 51.41 248 GLU A N 1
ATOM 1976 C CA . GLU A 1 248 ? -16.117 -35.285 27.664 1.00 51.41 248 GLU A CA 1
ATOM 1977 C C . GLU A 1 248 ? -16.216 -34.304 26.482 1.00 51.41 248 GLU A C 1
ATOM 1979 O O . GLU A 1 248 ? -17.013 -34.437 25.554 1.00 51.41 248 GLU A O 1
ATOM 1984 N N . ARG A 1 249 ? -15.310 -33.324 26.535 1.00 46.97 249 ARG A N 1
ATOM 1985 C CA . ARG A 1 249 ? -14.799 -32.513 25.417 1.00 46.97 249 ARG A CA 1
ATOM 1986 C C . ARG A 1 249 ? -14.138 -33.428 24.341 1.00 46.97 249 ARG A C 1
ATOM 1988 O O . ARG A 1 249 ? -14.086 -34.637 24.515 1.00 46.97 249 ARG A O 1
ATOM 1995 N N . PRO A 1 250 ? -13.301 -32.884 23.446 1.00 62.84 250 PRO A N 1
ATOM 1996 C CA . PRO A 1 250 ? -13.531 -32.108 22.225 1.00 62.84 250 PRO A CA 1
ATOM 1997 C C . PRO A 1 250 ? -13.085 -32.915 20.972 1.00 62.84 250 PRO A C 1
ATOM 1999 O O . PRO A 1 250 ? -12.469 -33.962 21.123 1.00 62.84 250 PRO A O 1
ATOM 2002 N N . ASN A 1 251 ? -13.337 -32.434 19.744 1.00 50.84 251 ASN A N 1
ATOM 2003 C CA . ASN A 1 251 ? -12.419 -32.564 18.587 1.00 50.84 251 ASN A CA 1
ATOM 2004 C C . ASN A 1 251 ? -13.053 -32.038 17.289 1.00 50.84 251 ASN A C 1
ATOM 2006 O O . ASN A 1 251 ? -13.975 -32.665 16.775 1.00 50.84 251 ASN A O 1
ATOM 2010 N N . SER A 1 252 ? -12.496 -30.932 16.777 1.00 55.69 252 SER A N 1
ATOM 2011 C CA . SER A 1 252 ? -12.104 -30.642 15.379 1.00 55.69 252 SER A CA 1
ATOM 2012 C C . SER A 1 252 ? -12.121 -29.137 15.131 1.00 55.69 252 SER A C 1
ATOM 2014 O O . SER A 1 252 ? -13.235 -28.567 15.157 1.00 55.69 252 SER A O 1
#

Foldseek 3Di:
DDPVVVVVVVVVVVVVVVVVVVVVVVVLVLLLVLQLVLQLQQVLVVQCVVPPCSSVCSSVLSSCLQSVLLVVLVCCLPPPQPDPQLVVLSVVLNVVSVVLSVVSSVVSVVVVVCCVPPVDDPVVSVVSNVVSVCSNVVSVVSSVVSVVSSVVVVVVVVVVVVVVVVVVVVVVVVVVVVVVVVVVVVVVVVVVVVVCVVVVVVVVVVVVLVVCCVVPVDDPPDDPDDDDDDDDDDDDDDDDDDDDDDDDDDDD

Sequence (252 aa):
MSRLQEFRKGLDFRSATSLRNLGGVVIFLANALSSYLFFVEYGGLAFDRFGQGATLVAGLWGFTVVDLAYMFWHRLKMHDAETVSQVTTAKWMFVALFITSVCISGLYFGMATLQVLFEVSEGAMWYLNLFALIFLTAPVIVNIVGYHHYFTNSLAAQQQKKRAEIRQLMADTQLAEDERLADLEVEDRERALADFRPLIQDQRDNEFRRRLEELTGLQIDTPRQLPSMAASQPNEVRGLRDAGEGGERPNS